Protein AF-A0A368HCN5-F1 (afdb_monomer)

Sequence (180 aa):
MAPRKSKVDVTPDLPPVWLEEIIKRWDSYFARFGKAQSDKKATATYDQEALAEIIESSGDPELLAEWQNRKIDLRRYPEGSTRPASERPPFTKITTPNGELRDKLLSHMRRGKLPVAQKFIYSYACKDYTCEELVFDRALRQKAGPLNQQAGKLLYVVRDRIHKLRTLCDLPTHSLEVMF

Secondary structure (DSSP, 8-state):
-PPPPPPPP----PPPHHHHHHHHHHHHHHHHHHHHHS-HHHHHHHHHHHHHHHHHHH--HHHHHHHHTT-SEEEEESTT----TTSPPPEEEEE-SSHHHHHHHHHHHHHTTS--STTS----------HHHHHHHHHHHHHHHHHHHHTTEEEEEESSSEEEEEEEEEP---------

Solvent-accessible surface area (backbone atoms only — not comparable to full-atom values): 11334 Å² total; per-residue (Å²): 138,81,86,80,84,78,84,78,82,81,72,83,87,68,74,55,69,72,54,50,54,47,48,53,52,50,52,52,48,51,55,48,50,48,52,55,66,72,41,78,66,51,27,50,52,50,52,52,52,51,51,47,50,54,44,64,72,61,71,44,68,68,61,45,49,41,52,76,68,63,54,55,46,80,45,56,44,69,74,88,72,83,70,59,91,88,50,85,73,66,49,77,47,75,46,58,86,43,72,65,58,46,52,50,52,52,50,49,61,64,69,53,69,69,62,73,51,83,85,52,77,90,78,89,87,76,81,90,69,52,75,65,56,50,51,51,51,50,52,48,45,64,54,32,50,59,57,18,58,76,65,66,24,45,38,49,46,72,76,98,52,82,40,76,51,92,67,76,40,75,56,83,78,74,74,82,81,74,77,132

Structure (mmCIF, N/CA/C/O backbone):
data_AF-A0A368HCN5-F1
#
_entry.id   AF-A0A368HCN5-F1
#
loop_
_atom_site.group_PDB
_atom_site.id
_atom_site.type_symbol
_atom_site.label_atom_id
_atom_site.label_alt_id
_atom_site.label_comp_id
_atom_site.label_asym_id
_atom_site.label_entity_id
_atom_site.label_seq_id
_atom_site.pdbx_PDB_ins_code
_atom_site.Cartn_x
_atom_site.Cartn_y
_atom_site.Cartn_z
_atom_site.occupancy
_atom_site.B_iso_or_equiv
_atom_site.auth_seq_id
_atom_site.auth_comp_id
_atom_site.auth_asym_id
_atom_site.auth_atom_id
_atom_site.pdbx_PDB_model_num
ATOM 1 N N . MET A 1 1 ? 25.155 43.873 -49.452 1.00 33.84 1 MET A N 1
ATOM 2 C CA . MET A 1 1 ? 24.668 44.520 -48.212 1.00 33.84 1 MET A CA 1
ATOM 3 C C . MET A 1 1 ? 23.787 43.518 -47.483 1.00 33.84 1 MET A C 1
ATO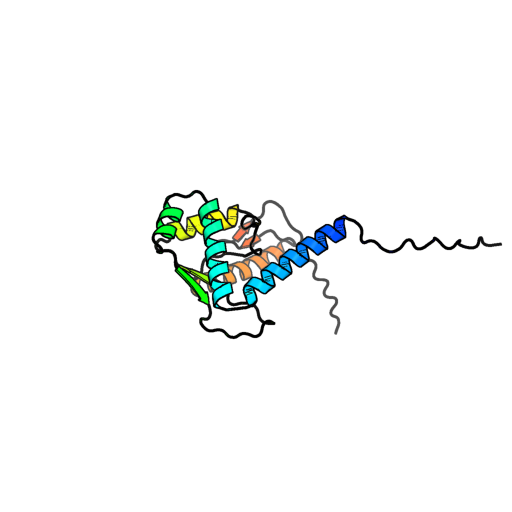M 5 O O . MET A 1 1 ? 22.798 43.094 -48.059 1.00 33.84 1 MET A O 1
ATOM 9 N N . ALA A 1 2 ? 24.177 43.071 -46.288 1.00 36.25 2 ALA A N 1
ATOM 10 C CA . ALA A 1 2 ? 23.368 42.157 -45.476 1.00 36.25 2 ALA A CA 1
ATOM 11 C C . ALA A 1 2 ? 22.476 42.968 -44.513 1.00 36.25 2 ALA A C 1
ATOM 13 O O . ALA A 1 2 ? 22.960 43.964 -43.965 1.00 36.25 2 ALA A O 1
ATOM 14 N N . PRO A 1 3 ? 21.201 42.594 -44.297 1.00 42.44 3 PRO A N 1
ATOM 15 C CA . PRO A 1 3 ? 20.325 43.339 -43.405 1.00 42.44 3 PRO A CA 1
ATOM 16 C C . PRO A 1 3 ? 20.706 43.081 -41.941 1.00 42.44 3 PRO A C 1
ATOM 18 O O . PRO A 1 3 ? 20.939 41.948 -41.517 1.00 42.44 3 PRO A O 1
ATOM 21 N N . ARG A 1 4 ? 20.795 44.169 -41.169 1.00 44.78 4 ARG A N 1
ATOM 22 C CA . ARG A 1 4 ? 21.065 44.164 -39.727 1.00 44.78 4 ARG A CA 1
ATOM 23 C C . ARG A 1 4 ? 19.852 43.601 -38.983 1.00 44.78 4 ARG A C 1
ATOM 25 O O . ARG A 1 4 ? 18.739 44.072 -39.188 1.00 44.78 4 ARG A O 1
ATOM 32 N N . LYS A 1 5 ? 20.077 42.626 -38.098 1.00 42.22 5 LYS A N 1
ATOM 33 C CA . LYS A 1 5 ? 19.065 42.127 -37.156 1.00 42.22 5 LYS A CA 1
ATOM 34 C C . LYS A 1 5 ? 18.716 43.241 -36.162 1.00 42.22 5 LYS A C 1
ATOM 36 O O . LYS A 1 5 ? 19.594 43.718 -35.443 1.00 42.22 5 LYS A O 1
ATOM 41 N N . SER A 1 6 ? 17.457 43.664 -36.147 1.00 46.22 6 SER A N 1
ATOM 42 C CA . SER A 1 6 ? 16.886 44.529 -35.115 1.00 46.22 6 SER A CA 1
ATOM 43 C C . SER A 1 6 ? 16.827 43.779 -33.781 1.00 46.22 6 SER A C 1
ATOM 45 O O . SER A 1 6 ? 16.469 42.602 -33.731 1.00 46.22 6 SER A O 1
ATOM 47 N N . LYS A 1 7 ? 17.221 44.462 -32.699 1.00 48.38 7 LYS A N 1
ATOM 48 C CA . LYS A 1 7 ? 17.048 43.991 -31.321 1.00 48.38 7 LYS A CA 1
ATOM 49 C C . LYS A 1 7 ? 15.549 43.884 -31.036 1.00 48.38 7 LYS A C 1
ATOM 51 O O . LYS A 1 7 ? 14.835 44.867 -31.199 1.00 48.38 7 LYS A O 1
ATOM 56 N N . VAL A 1 8 ? 15.103 42.696 -30.644 1.00 49.22 8 VAL A N 1
ATOM 57 C CA . VAL A 1 8 ? 13.777 42.478 -30.062 1.00 49.22 8 VAL A CA 1
ATOM 58 C C . VAL A 1 8 ? 13.857 42.905 -28.600 1.00 49.22 8 VAL A C 1
ATOM 60 O O . VAL A 1 8 ? 14.759 42.469 -27.883 1.00 49.22 8 VAL A O 1
ATOM 63 N N . ASP A 1 9 ? 12.954 43.798 -28.206 1.00 45.94 9 ASP A N 1
ATOM 64 C CA . ASP A 1 9 ? 12.788 44.271 -26.837 1.00 45.94 9 ASP A CA 1
ATOM 65 C C . ASP A 1 9 ? 12.488 43.101 -25.891 1.00 45.94 9 ASP A C 1
ATOM 67 O O . ASP A 1 9 ? 11.572 42.308 -26.109 1.00 45.94 9 ASP A O 1
ATOM 71 N N . VAL A 1 10 ? 13.295 43.001 -24.836 1.00 51.59 10 VAL A N 1
ATOM 72 C CA . VAL A 1 10 ? 13.134 42.044 -23.741 1.00 51.59 10 VAL A CA 1
ATOM 73 C C . VAL A 1 10 ? 12.023 42.571 -22.834 1.00 51.59 10 VAL A C 1
ATOM 75 O O . VAL A 1 10 ? 12.245 43.457 -22.011 1.00 51.59 10 VAL A O 1
ATOM 78 N N . THR A 1 11 ? 10.808 42.055 -23.001 1.00 59.09 11 THR A N 1
ATOM 79 C CA . THR A 1 11 ? 9.758 42.162 -21.980 1.00 59.09 11 THR A CA 1
ATOM 80 C C . THR A 1 11 ? 10.179 41.365 -20.743 1.00 59.09 11 THR A C 1
ATOM 82 O O . THR A 1 11 ? 10.678 40.253 -20.913 1.00 59.09 11 THR A O 1
ATOM 85 N N . PRO A 1 12 ? 10.001 41.891 -19.516 1.00 56.09 12 PRO A N 1
ATOM 86 C CA . PRO A 1 12 ? 10.454 41.220 -18.304 1.00 56.09 12 PRO A CA 1
ATOM 87 C C . PRO A 1 12 ? 9.753 39.868 -18.152 1.00 56.09 12 PRO A C 1
ATOM 89 O O . PRO A 1 12 ? 8.525 39.782 -18.217 1.00 56.09 12 PRO A O 1
ATOM 92 N N . ASP A 1 13 ? 10.579 38.838 -17.981 1.00 61.72 13 ASP A N 1
ATOM 93 C CA . ASP A 1 13 ? 10.254 37.418 -17.874 1.00 61.72 13 ASP A CA 1
ATOM 94 C C . ASP A 1 13 ? 9.249 37.132 -16.746 1.00 61.72 13 ASP A C 1
ATOM 96 O O . ASP A 1 13 ? 9.621 36.768 -15.630 1.00 61.72 13 ASP A O 1
ATOM 100 N N . LEU A 1 14 ? 7.953 37.270 -17.023 1.00 62.88 14 LEU A N 1
ATOM 101 C CA . LEU A 1 14 ? 6.943 36.584 -16.227 1.00 62.88 14 LEU A CA 1
ATOM 102 C C . LEU A 1 14 ? 6.882 35.133 -16.714 1.00 62.88 14 LEU A C 1
ATOM 104 O O . LEU A 1 14 ? 6.710 34.903 -17.918 1.00 62.88 14 LEU A O 1
ATOM 108 N N . PRO A 1 15 ? 7.051 34.144 -15.817 1.00 63.38 15 PRO A N 1
ATOM 109 C CA . PRO A 1 15 ? 6.950 32.750 -16.201 1.00 63.38 15 PRO A CA 1
ATOM 110 C C . PRO A 1 15 ? 5.567 32.506 -16.820 1.00 63.38 15 PRO A C 1
ATOM 112 O O . PRO A 1 15 ? 4.561 33.016 -16.324 1.00 63.38 15 PRO A O 1
ATOM 115 N N . PRO A 1 16 ? 5.483 31.747 -17.922 1.00 76.75 16 PRO A N 1
ATOM 116 C CA . PRO A 1 16 ? 4.203 31.460 -18.549 1.00 76.75 16 PRO A CA 1
ATOM 117 C C . PRO A 1 16 ? 3.266 30.772 -17.543 1.00 76.75 16 PRO A C 1
ATOM 119 O O . PRO A 1 16 ? 3.710 29.968 -16.730 1.00 76.75 16 PRO A O 1
ATOM 122 N N . VAL A 1 17 ? 1.964 31.064 -17.609 1.00 73.50 17 VAL A N 1
ATOM 123 C CA . VAL A 1 17 ? 0.946 30.669 -16.606 1.00 73.50 17 VAL A CA 1
ATOM 124 C C . VAL A 1 17 ? 0.992 29.178 -16.226 1.00 73.50 17 VAL A C 1
ATOM 126 O O . VAL A 1 17 ? 0.823 28.822 -15.063 1.00 73.50 17 VAL A O 1
ATOM 129 N N . TRP A 1 18 ? 1.296 28.294 -17.181 1.00 74.38 18 TRP A N 1
ATOM 130 C CA . TRP A 1 18 ? 1.433 26.854 -16.930 1.00 74.38 18 TRP A CA 1
ATOM 131 C C . TRP A 1 18 ? 2.623 26.507 -16.015 1.00 74.3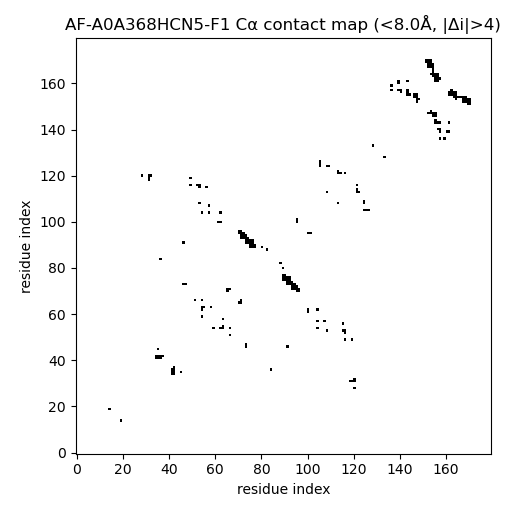8 18 TRP A C 1
ATOM 133 O O . TRP A 1 18 ? 2.558 25.550 -15.245 1.00 74.38 18 TRP A O 1
ATOM 143 N N . LEU A 1 19 ? 3.707 27.286 -16.068 1.00 66.12 19 LEU A N 1
ATOM 144 C CA . LEU A 1 19 ? 4.880 27.122 -15.215 1.00 66.12 19 LEU A CA 1
ATOM 145 C C . LEU A 1 19 ? 4.579 27.577 -13.784 1.00 66.12 19 LEU A C 1
ATOM 147 O O . LEU A 1 19 ? 5.021 26.922 -12.845 1.00 66.12 19 LEU A O 1
ATOM 151 N N . GLU A 1 20 ? 3.771 28.624 -13.596 1.00 72.06 20 GLU A N 1
ATOM 152 C CA . GLU A 1 20 ? 3.310 29.017 -12.260 1.00 72.06 20 GLU A CA 1
ATOM 153 C C . GLU A 1 20 ? 2.446 27.939 -11.601 1.00 72.06 20 GLU A C 1
ATOM 155 O O . GLU A 1 20 ? 2.591 27.683 -10.407 1.00 72.06 20 GLU A O 1
ATOM 160 N N . GLU A 1 21 ? 1.552 27.290 -12.352 1.00 70.56 21 GLU A N 1
ATOM 161 C CA . GLU A 1 21 ? 0.747 26.177 -11.833 1.00 70.56 21 GLU A CA 1
ATOM 162 C C . GLU A 1 21 ? 1.616 24.985 -11.429 1.00 70.56 21 GLU A C 1
ATOM 164 O O . GLU A 1 21 ? 1.385 24.365 -10.387 1.00 70.56 21 GLU A O 1
ATOM 169 N N . ILE A 1 22 ? 2.651 24.687 -12.220 1.00 69.00 22 ILE A N 1
ATOM 170 C CA . ILE A 1 22 ? 3.627 23.653 -11.880 1.00 69.00 22 ILE A CA 1
ATOM 171 C C . ILE A 1 22 ? 4.386 24.055 -10.618 1.00 69.00 22 ILE A C 1
ATOM 173 O O . ILE A 1 22 ? 4.397 23.278 -9.668 1.00 69.00 22 ILE A O 1
ATOM 177 N N . ILE A 1 23 ? 4.962 25.255 -10.554 1.00 73.00 23 ILE A N 1
ATOM 178 C CA . ILE A 1 23 ? 5.720 25.718 -9.384 1.00 73.00 23 ILE A CA 1
ATOM 179 C C . ILE A 1 23 ? 4.841 25.689 -8.129 1.00 73.00 23 ILE A C 1
ATOM 181 O O . ILE A 1 23 ? 5.228 25.071 -7.145 1.00 73.00 23 ILE A O 1
ATOM 185 N N . LYS A 1 24 ? 3.602 26.197 -8.183 1.00 73.06 24 LYS A N 1
ATOM 186 C CA . LYS A 1 24 ? 2.638 26.122 -7.066 1.00 73.06 24 LYS A CA 1
ATOM 187 C C . LYS A 1 24 ? 2.350 24.680 -6.640 1.00 73.06 24 LYS A C 1
ATOM 189 O O . LYS A 1 24 ? 2.222 24.392 -5.447 1.00 73.06 24 LYS A O 1
ATOM 194 N N . ARG A 1 25 ? 2.253 23.749 -7.595 1.00 68.31 25 ARG A N 1
ATOM 195 C CA . ARG A 1 25 ? 2.073 22.317 -7.314 1.00 68.31 25 ARG A CA 1
ATOM 196 C C . ARG A 1 25 ? 3.308 21.712 -6.642 1.00 68.31 25 ARG A C 1
ATOM 198 O O . ARG A 1 25 ? 3.148 20.911 -5.720 1.00 68.31 25 ARG A O 1
ATOM 205 N N . TRP A 1 26 ? 4.509 22.094 -7.069 1.00 64.19 26 TRP A N 1
ATOM 206 C CA . TRP A 1 26 ? 5.768 21.662 -6.461 1.00 64.19 26 TRP A CA 1
ATOM 207 C C . TRP A 1 26 ? 5.975 22.275 -5.073 1.00 64.19 26 TRP A C 1
ATOM 209 O O . TRP A 1 26 ? 6.310 21.543 -4.148 1.00 64.19 26 TRP A O 1
ATOM 219 N N . ASP A 1 27 ? 5.670 23.553 -4.871 1.00 68.69 27 ASP A N 1
ATOM 220 C CA . ASP A 1 27 ? 5.719 24.210 -3.561 1.00 68.69 27 ASP A CA 1
ATOM 221 C C . ASP A 1 27 ? 4.724 23.575 -2.584 1.00 68.69 27 ASP A C 1
ATOM 223 O O . ASP A 1 27 ? 5.064 23.282 -1.437 1.00 68.69 27 ASP A O 1
ATOM 227 N N . SER A 1 28 ? 3.508 23.260 -3.049 1.00 64.19 28 SER A N 1
ATOM 228 C CA . SER A 1 28 ? 2.532 22.502 -2.257 1.00 64.19 28 SER A CA 1
ATOM 229 C C . SER A 1 28 ? 3.048 21.103 -1.906 1.00 64.19 28 SER A C 1
ATOM 231 O O . SER A 1 28 ? 2.882 20.646 -0.772 1.00 64.19 28 SER A O 1
ATOM 233 N N . TYR A 1 29 ? 3.705 20.428 -2.852 1.00 60.41 29 TYR A N 1
ATOM 234 C CA . TYR A 1 29 ? 4.331 19.129 -2.623 1.00 60.41 29 TYR A CA 1
ATOM 235 C C . TYR A 1 29 ? 5.450 19.220 -1.577 1.00 60.41 29 TYR A C 1
ATOM 237 O O . TYR A 1 29 ? 5.433 18.454 -0.614 1.00 60.41 29 TYR A O 1
ATOM 245 N N . PHE A 1 30 ? 6.374 20.176 -1.705 1.00 58.22 30 PHE A N 1
ATOM 246 C CA . PHE A 1 30 ? 7.477 20.369 -0.763 1.00 58.22 30 PHE A CA 1
ATOM 247 C C . PHE A 1 30 ? 6.993 20.804 0.621 1.00 58.22 30 PHE A C 1
ATOM 249 O O . PHE A 1 30 ? 7.515 20.316 1.619 1.00 58.22 30 PHE A O 1
ATOM 256 N N . ALA A 1 31 ? 5.948 21.629 0.714 1.00 62.78 31 ALA A N 1
ATOM 257 C CA . ALA A 1 31 ? 5.339 21.996 1.991 1.00 62.78 31 ALA A CA 1
ATOM 258 C C . ALA A 1 31 ? 4.722 20.780 2.708 1.00 62.78 31 ALA A C 1
ATOM 260 O O . ALA A 1 31 ? 4.876 20.618 3.922 1.00 62.78 31 ALA A O 1
ATOM 261 N N . ARG A 1 32 ? 4.053 19.886 1.967 1.00 60.66 32 ARG A N 1
ATOM 262 C CA . ARG A 1 32 ? 3.537 18.616 2.514 1.00 60.66 32 ARG A CA 1
ATOM 263 C C . ARG A 1 32 ? 4.677 17.678 2.906 1.00 60.66 32 ARG A C 1
ATOM 265 O O . ARG A 1 32 ? 4.613 17.050 3.959 1.00 60.66 32 ARG A O 1
ATOM 272 N N . PHE A 1 33 ? 5.723 17.613 2.086 1.00 54.78 33 PHE A N 1
ATOM 273 C CA . PHE A 1 33 ? 6.911 16.799 2.334 1.00 54.78 33 PHE A CA 1
ATOM 274 C C . PHE A 1 33 ? 7.666 17.259 3.586 1.00 54.78 33 PHE A C 1
ATOM 276 O O . PHE A 1 33 ? 8.023 16.428 4.416 1.00 54.78 33 PHE A O 1
ATOM 283 N N . GLY A 1 34 ? 7.804 18.571 3.792 1.00 53.12 34 GLY A N 1
ATOM 284 C CA . GLY A 1 34 ? 8.370 19.154 5.009 1.00 53.12 34 GLY A CA 1
ATOM 285 C C . GLY A 1 34 ? 7.551 18.831 6.263 1.00 53.12 34 GLY A C 1
ATOM 286 O O . GLY A 1 34 ? 8.126 18.450 7.279 1.00 53.12 34 GLY A O 1
ATOM 287 N N . LYS A 1 35 ? 6.210 18.874 6.188 1.00 53.59 35 LYS A N 1
ATOM 288 C CA . LYS A 1 35 ? 5.331 18.443 7.298 1.00 53.59 35 LYS A CA 1
ATOM 289 C C . LYS A 1 35 ? 5.487 16.962 7.649 1.00 53.59 35 LYS A C 1
ATOM 291 O O . LYS A 1 35 ? 5.390 16.603 8.817 1.00 53.59 35 LYS A O 1
ATOM 296 N N . ALA A 1 36 ? 5.757 16.106 6.664 1.00 53.53 36 ALA A N 1
ATOM 297 C CA . ALA A 1 36 ? 6.021 14.690 6.907 1.00 53.53 36 ALA A CA 1
ATOM 298 C C . ALA A 1 36 ? 7.384 14.434 7.586 1.00 53.53 36 ALA A C 1
ATOM 300 O O . ALA A 1 36 ? 7.600 13.331 8.086 1.00 53.53 36 ALA A O 1
ATOM 301 N N . GLN A 1 37 ? 8.293 15.417 7.612 1.00 54.31 37 GLN A N 1
ATOM 302 C CA . GLN A 1 37 ? 9.672 15.259 8.093 1.00 54.31 37 GLN A CA 1
ATOM 303 C C . GLN A 1 37 ? 10.046 16.127 9.304 1.00 54.31 37 GLN A C 1
ATOM 305 O O . GLN A 1 37 ? 11.168 16.009 9.788 1.00 54.31 37 GLN A O 1
ATOM 310 N N . SER A 1 38 ? 9.149 16.979 9.811 1.00 55.62 38 SER A N 1
ATOM 311 C CA . SER A 1 38 ? 9.501 17.935 10.869 1.00 55.62 38 SER A CA 1
ATOM 312 C C . SER A 1 38 ? 9.639 17.296 12.255 1.00 55.62 38 SER A C 1
ATOM 314 O O . SER A 1 38 ? 10.584 17.610 12.966 1.00 55.62 38 SER A O 1
ATOM 316 N N . ASP A 1 39 ? 8.728 16.390 12.634 1.00 67.56 39 ASP A N 1
ATOM 317 C CA . ASP A 1 39 ? 8.688 15.773 13.968 1.00 67.56 39 ASP A CA 1
ATOM 318 C C . ASP A 1 39 ? 8.072 14.370 13.944 1.00 67.56 39 ASP A C 1
ATOM 320 O O . ASP A 1 39 ? 7.045 14.151 13.307 1.00 67.56 39 ASP A O 1
ATOM 324 N N . LYS A 1 40 ? 8.607 13.435 14.748 1.00 67.69 40 LYS A N 1
ATOM 325 C CA . LYS A 1 40 ? 8.100 12.044 14.839 1.00 67.69 40 LYS A CA 1
ATOM 326 C C . LYS A 1 40 ? 6.596 11.971 15.143 1.00 67.69 40 LYS A C 1
ATOM 328 O O . LYS A 1 40 ? 5.903 11.108 14.611 1.00 67.69 40 LYS A O 1
ATOM 333 N N . LYS A 1 41 ? 6.092 12.872 15.995 1.00 72.31 41 LYS A N 1
ATOM 334 C CA . LYS A 1 41 ? 4.663 12.954 16.338 1.00 72.31 41 LYS A CA 1
ATOM 335 C C . LYS A 1 41 ? 3.828 13.512 15.183 1.00 72.31 41 LYS A C 1
ATOM 337 O O . LYS A 1 41 ? 2.774 12.957 14.907 1.00 72.31 41 LYS A O 1
ATOM 342 N N . ALA A 1 42 ? 4.320 14.542 14.492 1.00 72.06 42 ALA A N 1
ATOM 343 C CA . ALA A 1 42 ? 3.642 15.146 13.344 1.00 72.06 42 ALA A CA 1
ATOM 344 C C . ALA A 1 42 ? 3.557 14.176 12.154 1.00 72.06 42 ALA A C 1
ATOM 346 O O . ALA A 1 42 ? 2.531 14.090 11.485 1.00 72.06 42 ALA A O 1
ATOM 347 N N . THR A 1 43 ? 4.606 13.385 11.927 1.00 75.88 43 THR A N 1
ATOM 348 C CA . THR A 1 43 ? 4.608 12.328 10.912 1.00 75.88 43 THR A CA 1
ATOM 349 C C . THR A 1 43 ? 3.622 11.206 11.254 1.00 75.88 43 THR A C 1
ATOM 351 O O . THR A 1 43 ? 2.954 10.684 10.367 1.00 75.88 43 THR A O 1
ATOM 354 N N . ALA A 1 44 ? 3.497 10.841 12.535 1.00 78.50 44 ALA A N 1
ATOM 355 C CA . ALA A 1 44 ? 2.550 9.816 12.973 1.00 78.50 44 ALA A CA 1
ATOM 356 C C . ALA A 1 44 ? 1.088 10.271 12.830 1.00 78.50 44 ALA A C 1
ATOM 358 O O . ALA A 1 44 ? 0.258 9.499 12.354 1.00 78.50 44 ALA A O 1
ATOM 359 N N . THR A 1 45 ? 0.777 11.521 13.189 1.00 81.31 45 THR A N 1
ATOM 360 C CA . THR A 1 45 ? -0.564 12.090 12.970 1.00 81.31 45 THR A CA 1
ATOM 361 C C . THR A 1 45 ? -0.871 12.210 11.482 1.00 81.31 45 THR A C 1
ATOM 363 O O . THR A 1 45 ? -1.957 11.839 11.056 1.00 81.31 45 THR A O 1
ATOM 366 N N . TYR 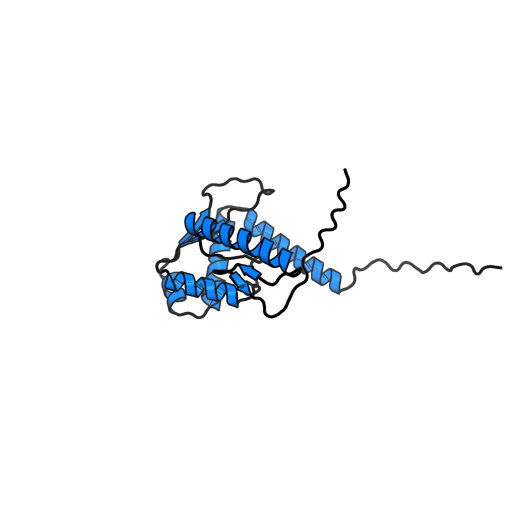A 1 46 ? 0.109 12.629 10.674 1.00 81.44 46 TYR A N 1
ATOM 367 C CA . TYR A 1 46 ? -0.029 12.702 9.220 1.00 81.44 46 TYR A CA 1
ATOM 368 C C . TYR A 1 46 ? -0.364 11.340 8.598 1.00 81.44 46 TYR A C 1
ATOM 370 O O . TYR A 1 46 ? -1.257 11.250 7.764 1.00 81.44 46 TYR A O 1
ATOM 378 N N . ASP A 1 47 ? 0.302 10.266 9.024 1.00 81.75 47 ASP A N 1
ATOM 379 C CA . ASP A 1 47 ? 0.004 8.917 8.528 1.00 81.75 47 ASP A CA 1
ATOM 380 C C . ASP A 1 47 ? -1.383 8.424 8.940 1.00 81.75 47 ASP A C 1
ATOM 382 O O . ASP A 1 47 ? -2.058 7.756 8.156 1.00 81.75 47 ASP A O 1
ATOM 386 N N . GLN A 1 48 ? -1.806 8.739 10.167 1.00 84.50 48 GLN A N 1
ATOM 387 C CA . GLN A 1 48 ? -3.138 8.390 10.658 1.00 84.50 48 GLN A CA 1
ATOM 388 C C . GLN A 1 48 ? -4.229 9.115 9.874 1.00 84.50 48 GLN A C 1
ATOM 390 O O . GLN A 1 48 ? -5.192 8.479 9.459 1.00 84.50 48 GLN A O 1
ATOM 395 N N . GLU A 1 49 ? -4.063 10.415 9.629 1.00 85.31 49 GLU A N 1
ATOM 396 C CA . GLU A 1 49 ? -5.003 11.197 8.824 1.00 85.31 49 GLU A CA 1
ATOM 397 C C . GLU A 1 49 ? -5.026 10.721 7.364 1.00 85.31 49 GLU A C 1
ATOM 399 O O . GLU A 1 49 ? -6.101 10.585 6.782 1.00 85.31 49 GLU A O 1
ATOM 404 N N . ALA A 1 50 ? -3.862 10.395 6.790 1.00 82.94 50 ALA A N 1
ATOM 405 C CA . ALA A 1 50 ? -3.770 9.851 5.438 1.00 82.94 50 ALA A CA 1
ATOM 406 C C . ALA A 1 50 ? -4.535 8.528 5.314 1.00 82.94 50 ALA A C 1
ATOM 408 O O . ALA A 1 50 ? -5.267 8.317 4.345 1.00 82.94 50 ALA A O 1
ATOM 409 N N . LEU A 1 51 ? -4.369 7.626 6.290 1.00 85.06 51 LEU A N 1
ATOM 410 C CA . LEU A 1 51 ? -5.077 6.350 6.285 1.00 85.06 51 LEU A CA 1
ATOM 411 C C . LEU A 1 51 ? -6.578 6.536 6.538 1.00 85.06 51 LEU A C 1
ATOM 413 O O . LEU A 1 51 ? -7.374 5.863 5.884 1.00 85.06 51 LEU A O 1
ATOM 417 N N . ALA A 1 52 ? -6.964 7.464 7.417 1.00 86.00 52 ALA A N 1
ATOM 418 C CA . ALA A 1 52 ? -8.363 7.808 7.651 1.00 86.00 52 ALA A CA 1
ATOM 419 C C . ALA A 1 52 ? -9.047 8.267 6.355 1.00 86.00 52 ALA A C 1
ATOM 421 O O . ALA A 1 52 ? -10.077 7.707 5.997 1.00 86.00 52 ALA A O 1
ATOM 422 N N . GLU A 1 53 ? -8.440 9.187 5.595 1.00 84.69 53 GLU A N 1
ATOM 423 C CA . GLU A 1 53 ? -8.993 9.665 4.314 1.00 84.69 53 GLU A CA 1
ATOM 424 C C . GLU A 1 53 ? -9.147 8.517 3.296 1.00 84.69 53 GLU A C 1
ATOM 426 O O . GLU A 1 53 ? -10.142 8.432 2.571 1.00 84.69 53 GLU A O 1
ATOM 431 N N . ILE A 1 54 ? -8.194 7.579 3.256 1.00 83.38 54 ILE A N 1
ATOM 432 C CA . ILE A 1 54 ? -8.265 6.402 2.373 1.00 83.38 54 ILE A CA 1
ATOM 433 C C . ILE A 1 54 ? -9.410 5.463 2.776 1.00 83.38 54 ILE A C 1
ATOM 435 O O . ILE A 1 54 ? -10.084 4.910 1.906 1.00 83.38 54 ILE A O 1
ATOM 439 N N . ILE A 1 55 ? -9.619 5.254 4.075 1.00 85.25 55 ILE A N 1
ATOM 440 C CA . ILE A 1 55 ? -10.685 4.384 4.581 1.00 85.25 55 ILE A CA 1
ATOM 441 C C . ILE A 1 55 ? -12.049 5.055 4.394 1.00 85.25 55 ILE A C 1
ATOM 443 O O . ILE A 1 55 ? -12.977 4.414 3.908 1.00 85.25 55 ILE A O 1
ATOM 447 N N . GLU A 1 56 ? -12.167 6.347 4.688 1.00 85.25 56 GLU A N 1
ATOM 448 C CA . GLU A 1 56 ? -13.390 7.125 4.472 1.00 85.25 56 GLU A CA 1
ATOM 449 C C . GLU A 1 56 ? -13.788 7.163 2.995 1.00 85.25 56 GLU A C 1
ATOM 451 O O . GLU A 1 56 ? -14.947 6.920 2.662 1.00 85.25 56 GLU A O 1
ATOM 456 N N . SER A 1 57 ? -12.823 7.368 2.094 1.00 82.69 57 SER A N 1
ATOM 457 C CA . SER A 1 57 ? -13.074 7.339 0.646 1.00 82.69 57 SER A CA 1
ATOM 458 C C . SER A 1 57 ? -13.432 5.952 0.108 1.00 82.69 57 SER A C 1
ATOM 460 O O . SER A 1 57 ? -14.058 5.871 -0.949 1.00 82.69 57 SER A O 1
ATOM 462 N N . SER A 1 58 ? -13.089 4.872 0.822 1.00 82.62 58 SER A N 1
ATOM 463 C CA . SER A 1 58 ? -13.475 3.514 0.417 1.00 82.62 58 SER A CA 1
ATOM 464 C C . SER A 1 58 ? -14.976 3.262 0.519 1.00 82.62 58 SER A C 1
ATOM 466 O O . SER A 1 58 ? -15.509 2.475 -0.260 1.00 82.62 58 SER A O 1
ATOM 468 N N . GLY A 1 59 ? -15.665 3.933 1.452 1.00 81.88 59 GLY A N 1
ATOM 469 C CA . GLY A 1 59 ? -17.090 3.715 1.716 1.00 81.88 59 GLY A CA 1
ATOM 470 C C . GLY A 1 59 ? -17.438 2.315 2.244 1.00 81.88 59 GLY A C 1
ATOM 471 O O . GLY A 1 59 ? -18.619 1.998 2.372 1.00 81.88 59 GLY A O 1
ATOM 472 N N . ASP A 1 60 ? -16.444 1.477 2.558 1.00 87.25 60 ASP A N 1
ATOM 473 C CA . ASP A 1 60 ? -16.658 0.108 3.020 1.00 87.25 60 ASP A CA 1
ATOM 474 C C . ASP A 1 60 ? -17.008 0.090 4.524 1.00 87.25 60 ASP A C 1
ATOM 476 O O . ASP A 1 60 ? -16.183 0.487 5.357 1.00 87.25 60 ASP A O 1
ATOM 480 N N . PRO A 1 61 ? -18.194 -0.419 4.921 1.00 87.88 61 PRO A N 1
ATOM 481 C CA . PRO A 1 61 ? -18.661 -0.338 6.307 1.00 87.88 61 PRO A CA 1
ATOM 482 C C . PRO A 1 61 ? -17.805 -1.166 7.275 1.00 87.88 61 PRO A C 1
ATOM 484 O O . PRO A 1 61 ? -17.627 -0.779 8.426 1.00 87.88 61 PRO A O 1
ATOM 487 N N . GLU A 1 62 ? -17.233 -2.281 6.813 1.00 89.69 62 GLU A N 1
ATOM 488 C CA . GLU A 1 62 ? -16.347 -3.123 7.626 1.00 89.69 62 GLU A CA 1
ATOM 489 C C . GLU 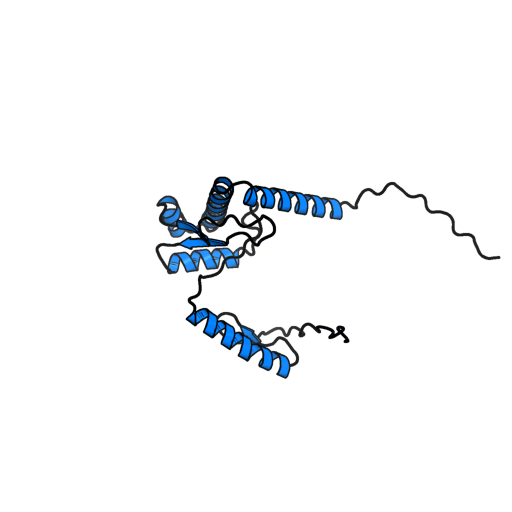A 1 62 ? -15.010 -2.433 7.926 1.00 89.69 62 GLU A C 1
ATOM 491 O O . GLU A 1 62 ? -14.547 -2.453 9.065 1.00 89.69 62 GLU A O 1
ATOM 496 N N . LEU A 1 63 ? -14.397 -1.794 6.920 1.00 86.25 63 LEU A N 1
ATOM 497 C CA . LEU A 1 63 ? -13.140 -1.062 7.101 1.00 86.25 63 LEU A CA 1
ATOM 498 C C . LEU A 1 63 ? -13.341 0.140 8.028 1.00 86.25 63 LEU A C 1
ATOM 500 O O . LEU A 1 63 ? -12.507 0.388 8.898 1.00 86.25 63 LEU A O 1
ATOM 504 N N . LEU A 1 64 ? -14.471 0.837 7.890 1.00 88.56 64 LEU A N 1
ATOM 505 C CA . LEU A 1 64 ? -14.851 1.945 8.765 1.00 88.56 64 LEU A CA 1
ATOM 506 C C . LEU A 1 64 ? -15.067 1.494 10.214 1.00 88.56 64 LEU A C 1
ATOM 508 O O . LEU A 1 64 ? -14.546 2.127 11.131 1.00 88.56 64 LEU A O 1
ATOM 512 N N . ALA A 1 65 ? -15.786 0.392 10.433 1.00 89.44 65 ALA A N 1
ATOM 513 C CA . ALA A 1 65 ? -16.027 -0.134 11.774 1.00 89.44 65 ALA A CA 1
ATOM 514 C C . ALA A 1 65 ? -14.718 -0.550 12.465 1.00 89.44 65 ALA A C 1
ATOM 516 O O . ALA A 1 65 ? -14.486 -0.231 13.631 1.00 89.44 65 ALA A O 1
ATOM 517 N N . GLU A 1 66 ? -13.828 -1.233 11.748 1.00 89.12 66 GLU A N 1
ATOM 518 C CA . GLU A 1 66 ? -12.549 -1.699 12.295 1.00 89.12 66 GLU A CA 1
ATOM 519 C C . GLU A 1 66 ? -11.561 -0.545 12.541 1.00 89.12 66 GLU A C 1
ATOM 521 O O . GLU A 1 66 ? -10.794 -0.583 13.511 1.00 89.12 66 GLU A O 1
ATOM 526 N N . TRP A 1 67 ? -11.637 0.518 11.733 1.00 86.50 67 TRP A N 1
ATOM 527 C CA . TRP A 1 67 ? -10.934 1.778 11.975 1.00 86.50 67 TRP A CA 1
ATOM 528 C C . TRP A 1 67 ? -11.432 2.480 13.245 1.00 86.50 67 TRP A C 1
ATOM 530 O O . TRP A 1 67 ? -10.631 2.820 14.117 1.00 86.50 67 TRP A O 1
ATOM 540 N N . GLN A 1 68 ? -12.752 2.628 13.403 1.00 87.56 68 GLN A N 1
ATOM 541 C CA . GLN A 1 68 ? -13.363 3.234 14.595 1.00 87.56 68 GLN A CA 1
ATOM 542 C C . GLN A 1 68 ? -13.052 2.444 15.873 1.00 87.56 68 GLN A 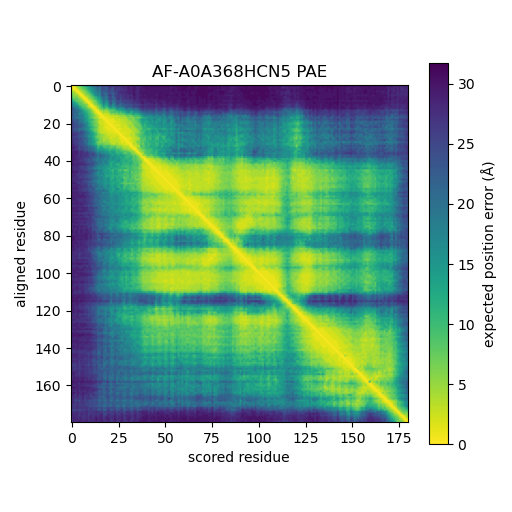C 1
ATOM 544 O O . GLN A 1 68 ? -12.788 3.032 16.922 1.00 87.56 68 GLN A O 1
ATOM 549 N N . ASN A 1 69 ? -12.988 1.116 15.768 1.00 89.75 69 ASN A N 1
ATOM 550 C CA . ASN A 1 69 ? -12.616 0.223 16.864 1.00 89.75 69 ASN A CA 1
ATOM 551 C C . ASN A 1 69 ? -11.106 0.210 17.178 1.00 89.75 69 ASN A C 1
ATOM 553 O O . ASN A 1 69 ? -10.689 -0.529 18.069 1.00 89.75 69 ASN A O 1
ATOM 557 N N . ARG A 1 70 ? -10.280 0.998 16.467 1.00 84.75 70 ARG A N 1
ATOM 558 C CA . ARG A 1 70 ? -8.810 1.056 16.610 1.00 84.75 70 ARG A CA 1
ATOM 559 C C . ARG A 1 70 ? -8.122 -0.308 16.505 1.00 84.75 70 ARG A C 1
ATOM 561 O O . ARG A 1 70 ? -7.117 -0.555 17.164 1.00 84.75 70 ARG A O 1
ATOM 568 N N . LYS A 1 71 ? -8.659 -1.202 15.675 1.00 88.19 71 LYS A N 1
ATOM 569 C CA . LYS A 1 71 ? -8.052 -2.519 15.420 1.00 88.19 71 LYS A CA 1
ATOM 570 C C . LYS A 1 71 ? -7.041 -2.495 14.271 1.00 88.19 71 LYS A C 1
ATOM 572 O O . LYS A 1 71 ? -6.340 -3.481 14.052 1.00 88.19 71 LYS A O 1
ATOM 577 N N . ILE A 1 72 ? -6.980 -1.389 13.527 1.00 86.81 72 ILE A N 1
ATOM 578 C CA . ILE A 1 72 ? -5.984 -1.149 12.482 1.00 86.81 72 ILE A CA 1
ATOM 579 C C . ILE A 1 72 ? -4.825 -0.361 13.093 1.00 86.81 72 ILE A C 1
ATOM 581 O O . ILE A 1 72 ? -4.978 0.797 13.477 1.00 86.81 72 ILE A O 1
ATOM 585 N N . ASP A 1 73 ? -3.664 -1.004 13.153 1.00 86.50 73 ASP A N 1
ATOM 586 C CA . ASP A 1 73 ? -2.451 -0.464 13.761 1.00 86.50 73 ASP A CA 1
ATOM 587 C C . ASP A 1 73 ? -1.524 0.131 12.691 1.00 86.50 73 ASP A C 1
ATOM 589 O O . ASP A 1 73 ? -1.311 -0.456 11.629 1.00 86.50 73 ASP A O 1
ATOM 593 N N . LEU A 1 74 ? -0.916 1.277 12.999 1.00 87.12 74 LEU A N 1
ATOM 594 C CA . LEU A 1 74 ? 0.023 2.003 12.138 1.00 87.12 74 LEU A CA 1
ATOM 595 C C . LEU A 1 74 ? 1.376 2.138 12.839 1.00 87.12 74 LEU A C 1
ATOM 597 O O . LEU A 1 74 ? 1.450 2.712 13.927 1.00 87.12 74 LEU A O 1
ATOM 601 N N . ARG A 1 75 ? 2.458 1.645 12.224 1.00 86.25 75 ARG A N 1
ATOM 602 C CA . ARG A 1 75 ? 3.819 1.745 12.788 1.00 86.25 75 ARG A CA 1
ATOM 603 C C . ARG A 1 75 ? 4.854 2.073 11.722 1.00 86.25 75 ARG A C 1
ATOM 605 O O . ARG A 1 75 ? 4.848 1.489 10.647 1.00 86.25 75 ARG A O 1
ATOM 612 N N . ARG A 1 76 ? 5.788 2.976 12.017 1.00 83.00 76 ARG A N 1
ATOM 613 C CA . ARG A 1 76 ? 6.933 3.273 11.136 1.00 83.00 76 ARG A CA 1
ATOM 614 C C . ARG A 1 76 ? 8.049 2.255 11.368 1.00 83.00 76 ARG A C 1
ATOM 616 O O . ARG A 1 76 ? 8.392 1.979 12.514 1.00 83.00 76 ARG A O 1
ATOM 623 N N . TYR A 1 77 ? 8.639 1.738 10.292 1.00 79.62 77 TYR A N 1
ATOM 624 C CA . TYR A 1 77 ? 9.720 0.755 10.352 1.00 79.62 77 TYR A CA 1
ATOM 625 C C . TYR A 1 77 ? 10.980 1.237 9.602 1.00 79.62 77 TYR A C 1
ATOM 627 O O . TYR A 1 77 ? 10.869 1.682 8.454 1.00 79.62 77 TYR A O 1
ATOM 635 N N . PRO A 1 78 ? 12.187 1.115 10.191 1.00 77.81 78 PRO A N 1
ATOM 636 C CA . PRO A 1 78 ? 12.466 0.610 11.540 1.00 77.81 78 PRO A CA 1
ATOM 637 C C . PRO A 1 78 ? 12.077 1.613 12.641 1.00 77.81 78 PRO A C 1
ATOM 639 O O . PRO A 1 78 ? 12.196 2.828 12.464 1.00 77.81 78 PRO A O 1
ATOM 642 N N . GLU A 1 79 ? 11.605 1.098 13.778 1.00 72.25 79 GLU A N 1
ATOM 643 C CA . GLU A 1 79 ? 11.185 1.918 14.919 1.00 72.25 79 GLU A CA 1
ATOM 644 C C . GLU A 1 79 ? 12.378 2.697 15.497 1.00 72.25 79 GLU A C 1
ATOM 646 O O . GLU A 1 79 ? 13.494 2.192 15.589 1.00 72.25 79 GLU A O 1
ATOM 651 N N . GLY A 1 80 ? 12.163 3.966 15.853 1.00 66.62 80 GLY A N 1
ATOM 652 C CA . GLY A 1 80 ? 13.199 4.802 16.470 1.00 66.62 80 GLY A CA 1
ATOM 653 C C . GLY A 1 80 ? 14.240 5.392 15.513 1.00 66.62 80 GLY A C 1
ATOM 654 O O . GLY A 1 80 ? 15.054 6.196 15.962 1.00 66.62 80 GLY A O 1
ATOM 655 N N . SER A 1 81 ? 14.177 5.081 14.215 1.00 64.88 81 SER A N 1
ATOM 656 C CA . SER A 1 81 ? 15.127 5.564 13.209 1.00 64.88 81 SER A CA 1
ATOM 657 C C . SER A 1 81 ? 15.282 7.094 13.229 1.00 64.88 81 SER A C 1
ATOM 659 O O . SER A 1 81 ? 14.331 7.832 12.974 1.00 64.88 81 SER A O 1
ATOM 661 N N . THR A 1 82 ? 16.486 7.574 13.545 1.00 63.47 82 THR A N 1
ATOM 662 C CA . THR A 1 82 ? 16.916 8.979 13.428 1.00 63.47 82 THR A CA 1
ATOM 663 C C . THR A 1 82 ? 17.777 9.141 12.182 1.00 63.47 82 THR A C 1
ATOM 665 O O . THR A 1 82 ? 18.922 9.586 12.252 1.00 63.47 82 THR A O 1
ATOM 668 N N . ARG A 1 83 ? 17.263 8.677 11.040 1.00 65.44 83 ARG A N 1
ATOM 669 C CA . ARG A 1 83 ? 17.963 8.841 9.768 1.00 65.44 83 ARG A CA 1
ATOM 670 C C . ARG A 1 83 ? 18.090 10.327 9.428 1.00 65.44 83 ARG A C 1
ATOM 672 O O . ARG A 1 83 ? 17.154 11.081 9.707 1.00 65.44 83 ARG A O 1
ATOM 679 N N . PRO A 1 84 ? 19.220 10.754 8.844 1.00 62.47 84 PRO A N 1
ATOM 680 C CA . PRO A 1 84 ? 19.354 12.117 8.352 1.00 62.47 84 PRO A CA 1
ATOM 681 C C . PRO A 1 84 ? 18.293 12.387 7.276 1.00 62.47 84 PRO A C 1
ATOM 683 O O . PRO A 1 84 ? 17.881 11.476 6.560 1.00 62.47 84 PRO A O 1
ATOM 686 N N . ALA A 1 85 ? 17.870 13.645 7.130 1.00 61.28 85 ALA A N 1
ATOM 687 C CA . ALA A 1 85 ? 16.823 14.048 6.180 1.00 61.28 85 ALA A CA 1
ATOM 688 C C . ALA A 1 85 ? 17.148 13.726 4.701 1.00 61.28 85 ALA A C 1
ATOM 690 O O . ALA A 1 85 ? 16.259 13.746 3.853 1.00 61.28 85 ALA A O 1
ATOM 691 N N . SER A 1 86 ? 18.411 13.416 4.386 1.00 58.34 86 SER A N 1
ATOM 692 C CA . SER A 1 86 ? 18.868 12.978 3.062 1.00 58.34 86 SER A CA 1
ATOM 693 C C . SER A 1 86 ? 18.558 11.510 2.747 1.00 58.34 86 SER A C 1
ATOM 695 O O . SER A 1 86 ? 18.615 11.110 1.584 1.00 58.34 86 SER A O 1
ATOM 697 N N . GLU A 1 87 ? 18.238 10.693 3.751 1.00 68.62 87 GLU A N 1
ATOM 698 C CA . GLU A 1 87 ? 17.906 9.285 3.560 1.00 68.62 87 GLU A CA 1
ATOM 699 C C . GLU A 1 87 ? 16.411 9.071 3.320 1.00 68.62 87 GLU A C 1
ATOM 701 O O . GLU A 1 87 ? 15.547 9.827 3.769 1.00 68.62 87 GLU A O 1
ATOM 706 N N . ARG A 1 88 ? 16.088 7.974 2.621 1.00 70.50 88 ARG A N 1
ATOM 707 C CA . ARG A 1 88 ? 14.697 7.586 2.380 1.00 70.50 88 ARG A CA 1
ATOM 708 C C . ARG A 1 88 ? 13.961 7.453 3.723 1.00 70.50 88 ARG A C 1
ATOM 710 O O . ARG A 1 88 ? 14.427 6.690 4.583 1.00 70.50 88 ARG A O 1
ATOM 717 N N . PRO A 1 89 ? 12.797 8.114 3.884 1.00 72.31 89 PRO A N 1
ATOM 718 C CA . PRO A 1 89 ? 12.053 8.060 5.130 1.00 72.31 89 PRO A CA 1
ATOM 719 C C . PRO A 1 89 ? 11.635 6.616 5.459 1.00 72.31 89 PRO A C 1
ATOM 721 O O . PRO A 1 89 ? 11.395 5.824 4.536 1.00 72.31 89 PRO A O 1
ATOM 724 N N . PRO A 1 90 ? 11.525 6.262 6.755 1.00 78.75 90 PRO A N 1
ATOM 725 C CA . PRO A 1 90 ? 10.992 4.972 7.187 1.00 78.75 90 PRO A CA 1
ATOM 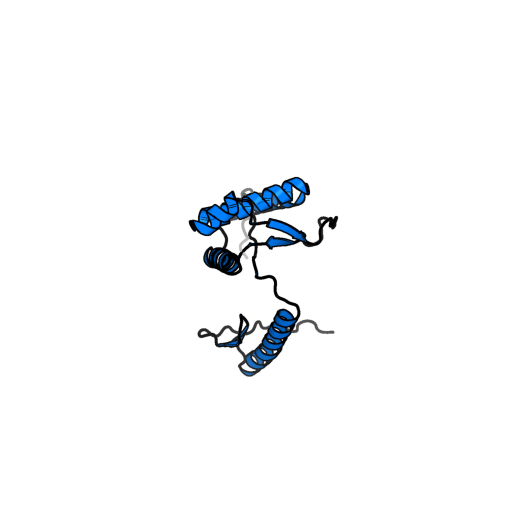726 C C . PRO A 1 90 ? 9.620 4.736 6.562 1.00 78.75 90 PRO A C 1
ATOM 728 O O . PRO A 1 90 ? 8.824 5.668 6.450 1.00 78.75 90 PRO A O 1
ATOM 731 N N . PHE A 1 91 ? 9.323 3.509 6.157 1.00 79.88 91 PHE A N 1
ATOM 732 C CA . PHE A 1 91 ? 8.006 3.194 5.608 1.00 79.88 91 PHE A CA 1
ATOM 733 C C . PHE A 1 91 ? 7.019 2.880 6.735 1.00 79.88 91 PHE A C 1
ATOM 735 O O . PHE A 1 91 ? 7.418 2.486 7.832 1.00 79.88 91 PHE A O 1
ATOM 742 N N . THR A 1 92 ? 5.730 3.066 6.468 1.00 85.19 92 THR A N 1
ATOM 743 C CA . THR A 1 92 ? 4.659 2.787 7.428 1.00 85.19 92 THR A CA 1
ATOM 744 C C . THR A 1 92 ? 4.103 1.393 7.173 1.00 85.19 92 THR A C 1
ATOM 746 O O . THR A 1 92 ? 3.656 1.086 6.070 1.00 85.19 92 THR A O 1
ATOM 749 N N . LYS A 1 93 ? 4.146 0.542 8.193 1.00 89.19 93 LYS A N 1
ATOM 750 C CA . LYS A 1 93 ? 3.466 -0.747 8.241 1.00 89.19 93 LYS A CA 1
ATOM 751 C C . LYS A 1 93 ? 2.057 -0.557 8.783 1.00 89.19 93 LYS A C 1
ATOM 753 O O . LYS A 1 93 ? 1.874 0.078 9.822 1.00 89.19 93 LYS A O 1
ATOM 758 N N . ILE A 1 94 ? 1.092 -1.128 8.070 1.00 88.94 94 ILE A N 1
ATOM 759 C CA . ILE A 1 94 ? -0.319 -1.141 8.446 1.00 88.94 94 ILE A CA 1
ATOM 760 C C . ILE A 1 94 ? -0.676 -2.579 8.801 1.00 88.94 94 ILE A C 1
ATOM 762 O O . ILE A 1 94 ? -0.638 -3.465 7.943 1.00 88.94 94 ILE A O 1
ATOM 766 N N . THR A 1 95 ? -1.023 -2.807 10.060 1.00 89.69 95 THR A N 1
ATOM 767 C CA . THR A 1 95 ? -1.479 -4.107 10.543 1.00 89.69 95 THR A CA 1
ATOM 768 C C . THR A 1 95 ? -2.997 -4.096 10.582 1.00 89.69 95 THR A C 1
ATOM 770 O O . THR A 1 95 ? -3.606 -3.224 11.194 1.00 89.69 95 THR A O 1
ATOM 773 N N . THR A 1 96 ? -3.609 -5.069 9.916 1.00 89.31 96 THR A N 1
ATOM 774 C CA . THR A 1 96 ? -5.062 -5.274 9.912 1.00 89.31 96 THR A CA 1
ATOM 775 C C . THR A 1 96 ? -5.390 -6.587 10.623 1.00 89.31 96 THR A C 1
ATOM 777 O O . THR A 1 96 ? -4.566 -7.505 10.606 1.00 89.31 96 THR A O 1
ATOM 780 N N . PRO A 1 97 ? -6.576 -6.702 11.242 1.00 88.12 97 PRO A N 1
ATOM 781 C CA . PRO A 1 97 ? -6.950 -7.890 12.007 1.00 88.12 97 PRO A CA 1
ATOM 782 C C . PRO A 1 97 ? -7.309 -9.086 11.115 1.00 88.12 97 PRO A C 1
ATOM 784 O O . PRO A 1 97 ? -7.152 -10.230 11.530 1.00 88.12 97 PRO A O 1
ATOM 787 N N . ASN A 1 98 ? -7.768 -8.836 9.884 1.00 91.38 98 ASN A N 1
ATOM 788 C CA . ASN A 1 98 ? -8.144 -9.868 8.920 1.00 91.38 98 ASN A CA 1
ATOM 789 C C . ASN A 1 98 ? -7.410 -9.655 7.583 1.00 91.38 98 ASN A C 1
ATOM 791 O O . ASN A 1 98 ? -7.312 -8.531 7.083 1.00 91.38 98 ASN A O 1
ATOM 795 N N . GLY A 1 99 ? -6.943 -10.750 6.974 1.00 87.56 99 GLY A N 1
ATOM 796 C CA . GLY A 1 99 ? -6.330 -10.750 5.646 1.00 87.56 99 GLY A CA 1
ATOM 797 C C . GLY A 1 99 ? -7.276 -10.273 4.541 1.00 87.56 99 GLY A C 1
ATOM 798 O O . GLY A 1 99 ? -6.829 -9.613 3.608 1.00 87.56 99 GLY A O 1
ATOM 799 N N . GLU A 1 100 ? -8.582 -10.513 4.672 1.00 88.75 100 GLU A N 1
ATOM 800 C CA . GLU A 1 100 ? -9.568 -10.011 3.706 1.00 88.75 100 GLU A CA 1
ATOM 801 C C . GLU A 1 100 ? -9.677 -8.483 3.745 1.00 88.75 100 GLU A C 1
ATOM 803 O O . GLU A 1 100 ? -9.728 -7.840 2.699 1.00 88.75 100 GLU A O 1
ATOM 808 N N . LEU A 1 101 ? -9.642 -7.883 4.941 1.00 88.38 101 LEU A N 1
ATOM 809 C CA . LEU A 1 101 ? -9.655 -6.426 5.105 1.00 88.38 101 LEU A CA 1
ATOM 810 C C . LEU A 1 101 ? -8.390 -5.795 4.528 1.00 88.38 101 LEU A C 1
ATOM 812 O O . LEU A 1 101 ? -8.474 -4.776 3.842 1.00 88.38 101 LEU A O 1
ATOM 816 N N . ARG A 1 102 ? -7.228 -6.431 4.735 1.00 89.69 102 ARG A N 1
ATOM 817 C CA . ARG A 1 102 ? -5.976 -6.032 4.078 1.00 89.69 102 ARG A CA 1
ATOM 818 C C . ARG A 1 102 ? -6.146 -5.987 2.565 1.00 89.69 102 ARG A C 1
ATOM 820 O O . ARG A 1 102 ? -5.747 -5.014 1.930 1.00 89.69 102 ARG A O 1
ATOM 827 N N . ASP A 1 103 ? -6.705 -7.044 1.987 1.00 88.88 103 ASP A N 1
ATOM 828 C CA . ASP A 1 103 ? -6.801 -7.186 0.537 1.00 88.88 103 ASP A CA 1
ATOM 829 C C . ASP A 1 103 ? -7.861 -6.244 -0.055 1.00 88.88 103 ASP A C 1
ATOM 831 O O . ASP A 1 103 ? -7.632 -5.684 -1.134 1.00 88.88 103 ASP A O 1
ATOM 835 N N . LYS A 1 104 ? -8.960 -5.976 0.668 1.00 88.69 104 LYS A N 1
ATOM 836 C CA . LYS A 1 104 ? -9.939 -4.924 0.338 1.00 88.69 104 LYS A CA 1
ATOM 837 C C . LYS A 1 104 ? -9.285 -3.539 0.348 1.00 88.69 104 LYS A C 1
ATOM 839 O O . LYS A 1 104 ? -9.323 -2.846 -0.671 1.00 88.69 104 LYS A O 1
ATOM 844 N N . LEU A 1 105 ? -8.589 -3.182 1.431 1.00 87.31 105 LEU A N 1
ATOM 845 C CA . LEU A 1 105 ? -7.873 -1.908 1.562 1.00 87.31 105 LEU A CA 1
ATOM 846 C C . LEU A 1 105 ? -6.822 -1.736 0.456 1.00 87.31 105 LEU A C 1
ATOM 848 O O . LEU A 1 105 ? -6.777 -0.709 -0.219 1.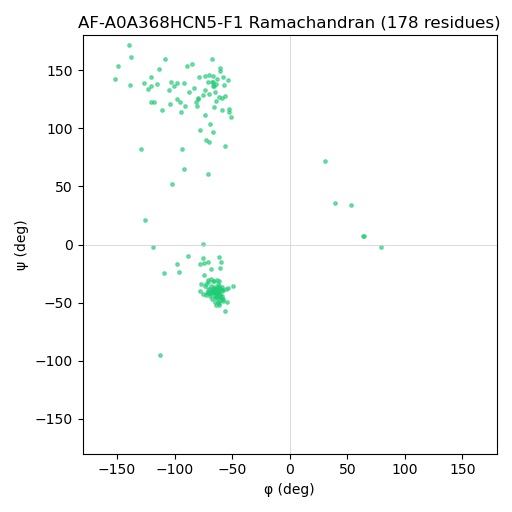00 87.31 105 LEU A O 1
ATOM 852 N N . LEU A 1 106 ? -6.009 -2.764 0.203 1.00 87.44 106 LEU A N 1
ATOM 853 C CA . LEU A 1 106 ? -4.984 -2.725 -0.839 1.00 87.44 106 LEU A CA 1
ATOM 854 C C . LEU A 1 106 ? -5.601 -2.615 -2.241 1.00 87.44 106 LEU A C 1
ATOM 856 O O . LEU A 1 106 ? -5.078 -1.903 -3.100 1.00 87.44 106 LEU A O 1
ATOM 860 N N . SER A 1 107 ? -6.724 -3.294 -2.481 1.00 85.25 107 SER A N 1
ATOM 861 C CA . SER A 1 107 ? -7.478 -3.176 -3.732 1.00 85.25 107 SER A CA 1
ATOM 862 C C . SER A 1 107 ? -8.022 -1.765 -3.921 1.00 85.25 107 SER A C 1
ATOM 864 O O . SER A 1 107 ? -7.925 -1.230 -5.027 1.00 85.25 107 SER A O 1
ATOM 866 N N . HIS A 1 108 ? -8.527 -1.140 -2.856 1.00 83.12 108 HIS A N 1
ATOM 867 C CA . HIS A 1 108 ? -8.984 0.246 -2.875 1.00 83.12 108 HIS A CA 1
ATOM 868 C C . HIS A 1 108 ? -7.835 1.206 -3.219 1.00 83.12 108 HIS A C 1
ATOM 870 O O . HIS A 1 108 ? -7.924 1.963 -4.188 1.00 83.12 108 HIS A O 1
ATOM 876 N N . MET A 1 109 ? -6.695 1.083 -2.532 1.00 80.62 109 MET A N 1
ATOM 877 C CA . MET A 1 109 ? -5.504 1.902 -2.797 1.00 80.62 109 MET A CA 1
ATOM 878 C C . MET A 1 109 ? -4.980 1.749 -4.235 1.00 80.62 109 MET A C 1
ATOM 880 O O . MET A 1 109 ? -4.550 2.725 -4.848 1.00 80.62 109 MET A O 1
ATOM 884 N N . ARG A 1 110 ? -5.049 0.539 -4.811 1.00 78.94 110 ARG A N 1
ATOM 885 C CA . ARG A 1 110 ? -4.668 0.279 -6.213 1.00 78.94 110 ARG A CA 1
ATOM 886 C C . ARG A 1 110 ? -5.662 0.869 -7.215 1.00 78.94 110 ARG A C 1
ATOM 888 O O . ARG A 1 110 ? -5.244 1.390 -8.249 1.00 78.94 110 ARG A O 1
ATOM 895 N N . ARG A 1 111 ? -6.967 0.768 -6.935 1.00 74.56 111 ARG A N 1
ATOM 896 C CA . ARG A 1 111 ? -8.039 1.306 -7.794 1.00 74.56 111 ARG A CA 1
ATOM 897 C C . ARG A 1 111 ? -8.040 2.828 -7.815 1.00 74.56 111 ARG A C 1
ATOM 899 O O . ARG A 1 111 ? -8.268 3.403 -8.875 1.00 74.56 111 ARG A O 1
ATOM 906 N N . GLY A 1 112 ? -7.726 3.458 -6.685 1.00 63.94 112 GLY A N 1
ATOM 907 C CA . GLY A 1 112 ? -7.784 4.907 -6.519 1.00 63.94 112 GLY A CA 1
ATOM 908 C C . GLY A 1 112 ? -6.859 5.712 -7.435 1.00 63.94 112 GLY A C 1
ATOM 909 O O . GLY A 1 112 ? -7.003 6.928 -7.472 1.00 63.94 112 GLY A O 1
ATOM 910 N N . LYS A 1 113 ? -5.911 5.088 -8.165 1.00 55.00 113 LYS A N 1
ATOM 911 C CA . LYS A 1 113 ? -4.910 5.771 -9.017 1.00 55.00 113 LYS A CA 1
ATOM 912 C C . LYS A 1 113 ? -4.369 7.067 -8.377 1.00 55.00 113 LYS A C 1
ATOM 914 O O . LYS A 1 113 ? -4.119 8.018 -9.092 1.00 55.00 113 LYS A O 1
ATOM 919 N N . LEU A 1 114 ? -4.204 7.097 -7.049 1.00 52.84 114 LEU A N 1
ATOM 920 C CA . LEU A 1 114 ? -3.493 8.100 -6.243 1.00 52.84 114 LEU A CA 1
ATOM 921 C C . LEU A 1 114 ? -3.501 9.545 -6.807 1.00 52.84 114 LEU A C 1
ATOM 923 O O . LEU A 1 114 ? -2.460 10.075 -7.201 1.00 52.84 114 LEU A O 1
ATOM 927 N N . PRO A 1 115 ? -4.663 10.219 -6.755 1.00 48.78 115 PRO A N 1
ATOM 928 C CA . PRO A 1 115 ? -4.661 11.516 -6.078 1.00 48.78 115 PRO A CA 1
ATOM 929 C C . PRO A 1 115 ? -5.724 11.589 -4.970 1.00 48.78 115 PRO A C 1
ATOM 931 O O . PRO A 1 115 ? -6.150 12.678 -4.606 1.00 48.78 115 PRO A O 1
ATOM 934 N N . VAL A 1 116 ? -6.189 10.444 -4.458 1.00 45.62 116 VAL A N 1
ATOM 935 C CA . VAL A 1 116 ? -7.370 10.388 -3.571 1.00 45.62 116 VAL A CA 1
ATOM 936 C C . VAL A 1 116 ? -7.095 10.892 -2.155 1.00 45.62 116 VAL A C 1
ATOM 938 O O . VAL A 1 116 ? -8.027 11.261 -1.462 1.00 45.62 116 VAL A O 1
ATOM 941 N N . ALA A 1 117 ? -5.830 11.020 -1.763 1.00 49.19 117 ALA A N 1
ATOM 942 C CA . ALA A 1 117 ? -5.475 11.827 -0.611 1.00 49.19 117 ALA A CA 1
ATOM 943 C C . ALA A 1 117 ? -5.130 13.232 -1.127 1.00 49.19 117 ALA A C 1
ATOM 945 O O . ALA A 1 117 ? -3.967 13.545 -1.395 1.00 49.19 117 ALA A O 1
ATOM 946 N N . GLN A 1 118 ? -6.142 14.072 -1.364 1.00 54.44 118 GLN A N 1
ATOM 947 C CA . GLN A 1 118 ? -5.966 15.374 -2.036 1.00 54.44 118 GLN A CA 1
ATOM 948 C C . GLN A 1 118 ? -5.013 16.291 -1.246 1.00 54.44 118 GLN A C 1
ATOM 950 O O . GLN A 1 118 ? -4.397 17.211 -1.801 1.00 54.44 118 GLN A O 1
ATOM 955 N N . LYS A 1 119 ? -4.845 15.994 0.050 1.00 60.81 119 LYS A N 1
ATOM 956 C CA . LYS A 1 119 ? -3.968 16.662 1.017 1.00 60.81 119 LYS A CA 1
ATOM 957 C C . LYS A 1 119 ? -2.620 15.963 1.238 1.00 60.81 119 LYS A C 1
ATOM 959 O O . LYS A 1 119 ? -1.691 16.615 1.720 1.00 60.81 119 LYS A O 1
ATOM 964 N N . PHE A 1 120 ? -2.465 14.698 0.845 1.00 63.16 120 PHE A N 1
ATOM 965 C CA . PHE A 1 120 ? -1.280 13.901 1.171 1.00 63.16 120 PHE A CA 1
ATOM 966 C C . PHE A 1 120 ? -0.379 13.650 -0.044 1.00 63.16 120 PHE A C 1
ATOM 968 O O . PHE A 1 120 ? -0.756 13.857 -1.197 1.00 63.16 120 PHE A O 1
ATOM 975 N N . ILE A 1 121 ? 0.879 13.310 0.226 1.00 64.88 121 ILE A N 1
ATOM 976 C CA . ILE A 1 121 ? 1.893 13.031 -0.795 1.00 64.88 121 ILE A CA 1
ATOM 977 C C . ILE A 1 121 ? 1.544 11.714 -1.488 1.00 64.88 121 ILE A C 1
ATOM 979 O O . ILE A 1 121 ? 1.052 10.782 -0.850 1.00 64.88 121 ILE A O 1
ATOM 983 N N . TYR A 1 122 ? 1.833 11.622 -2.788 1.00 64.50 122 TYR A N 1
ATOM 984 C CA . TYR A 1 122 ? 1.702 10.376 -3.538 1.00 64.50 122 TYR A CA 1
ATOM 985 C C . TYR A 1 122 ? 2.472 9.255 -2.826 1.00 64.50 122 TYR A C 1
ATOM 987 O O . TYR A 1 122 ? 3.699 9.295 -2.720 1.00 64.50 122 TYR A O 1
ATOM 995 N N . SER A 1 123 ? 1.745 8.262 -2.323 1.00 69.00 123 SER A N 1
ATOM 996 C CA . SER A 1 123 ? 2.299 7.147 -1.563 1.00 69.00 123 SER A CA 1
ATOM 997 C C . SER A 1 123 ? 1.983 5.830 -2.258 1.00 69.00 123 SER A C 1
ATOM 999 O O . SER A 1 123 ? 0.941 5.661 -2.881 1.00 69.00 123 SER A O 1
ATOM 1001 N N . TYR A 1 124 ? 2.918 4.886 -2.192 1.00 74.38 124 TYR A N 1
ATOM 1002 C CA . TYR A 1 124 ? 2.739 3.554 -2.756 1.00 74.38 124 TYR A CA 1
ATOM 1003 C C . TYR A 1 124 ? 2.488 2.555 -1.630 1.00 74.38 124 TYR A C 1
ATOM 1005 O O . TYR A 1 124 ? 3.242 2.531 -0.658 1.00 74.38 124 TYR A O 1
ATOM 1013 N N . ALA A 1 125 ? 1.472 1.708 -1.792 1.00 82.31 125 ALA A N 1
ATOM 1014 C CA . ALA A 1 125 ? 1.188 0.612 -0.875 1.00 82.31 125 ALA A CA 1
ATOM 1015 C C . ALA A 1 125 ? 1.362 -0.746 -1.553 1.00 82.31 125 ALA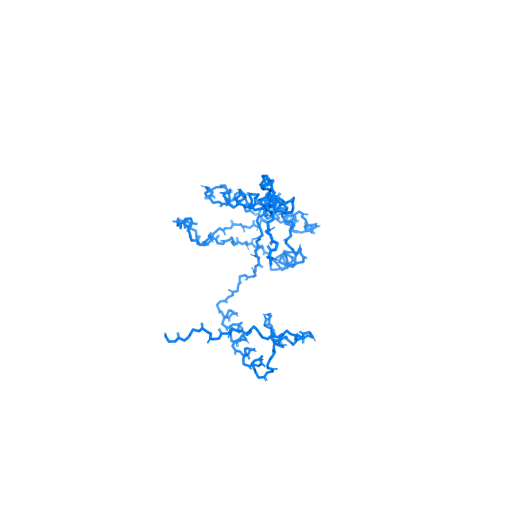 A C 1
ATOM 1017 O O . ALA A 1 125 ? 0.935 -0.974 -2.688 1.00 82.31 125 ALA A O 1
ATOM 1018 N N . CYS A 1 126 ? 1.966 -1.672 -0.817 1.00 82.12 126 CYS A N 1
ATOM 1019 C CA . CYS A 1 126 ? 2.135 -3.060 -1.212 1.00 82.12 126 CYS A CA 1
ATOM 1020 C C . CYS A 1 126 ? 1.862 -3.989 -0.033 1.00 82.12 126 CYS A C 1
ATOM 1022 O O . CYS A 1 126 ? 1.907 -3.574 1.121 1.00 82.12 126 CYS A O 1
ATOM 1024 N N . LYS A 1 127 ? 1.598 -5.260 -0.344 1.00 86.44 127 LYS A N 1
ATOM 1025 C CA . LYS A 1 127 ? 1.573 -6.324 0.657 1.00 86.44 127 LYS A CA 1
ATOM 1026 C C . LYS A 1 127 ? 2.991 -6.514 1.209 1.00 86.44 127 LYS A C 1
ATOM 1028 O O . LYS A 1 127 ? 3.952 -6.495 0.439 1.00 86.44 127 LYS A O 1
ATOM 1033 N N . ASP A 1 128 ? 3.101 -6.729 2.515 1.00 85.62 128 ASP A N 1
ATOM 1034 C CA . ASP A 1 128 ? 4.336 -7.211 3.135 1.00 85.62 128 ASP A CA 1
ATOM 1035 C C . ASP A 1 128 ? 4.547 -8.669 2.699 1.00 85.62 128 ASP A C 1
ATOM 1037 O O . ASP A 1 128 ? 3.839 -9.573 3.147 1.00 85.62 128 ASP A O 1
ATOM 1041 N N . TYR A 1 129 ? 5.478 -8.880 1.767 1.00 81.94 129 TYR A N 1
ATOM 1042 C CA . TYR A 1 129 ? 5.862 -10.211 1.302 1.00 81.94 129 TYR A CA 1
ATOM 1043 C C . TYR A 1 129 ? 6.798 -10.888 2.301 1.00 81.94 129 TYR A C 1
ATOM 1045 O O . TYR A 1 129 ? 7.682 -10.255 2.886 1.00 81.94 129 TYR A O 1
ATOM 1053 N N . THR A 1 130 ? 6.641 -12.197 2.439 1.00 85.25 130 THR A N 1
ATOM 1054 C CA . THR A 1 130 ? 7.615 -13.051 3.124 1.00 85.25 130 THR A CA 1
ATOM 1055 C C . THR A 1 130 ? 8.922 -13.128 2.332 1.00 85.25 130 THR A C 1
ATOM 1057 O O . THR A 1 130 ? 8.962 -12.878 1.124 1.00 85.25 130 THR A O 1
ATOM 1060 N N . CYS A 1 131 ? 10.018 -13.504 2.997 1.00 84.12 131 CYS A N 1
ATOM 1061 C CA . CYS A 1 131 ? 11.308 -13.701 2.329 1.00 84.12 131 CYS A CA 1
ATOM 1062 C C . CYS A 1 131 ? 11.205 -14.698 1.163 1.00 84.12 131 CYS A C 1
ATOM 1064 O O . CYS A 1 131 ? 11.801 -14.479 0.112 1.00 84.12 131 CYS A O 1
ATOM 1066 N N . GLU A 1 132 ? 10.413 -15.757 1.328 1.00 86.25 132 GLU A N 1
ATOM 1067 C CA . GLU A 1 132 ? 10.193 -16.786 0.310 1.00 86.25 132 GLU A CA 1
ATOM 1068 C C . GLU A 1 132 ? 9.428 -16.243 -0.902 1.00 86.25 132 GLU A C 1
ATOM 1070 O O . GLU A 1 132 ? 9.867 -16.428 -2.038 1.00 86.25 132 GLU A O 1
ATOM 1075 N N . GLU A 1 133 ? 8.339 -15.498 -0.674 1.00 84.69 133 GLU A N 1
ATOM 1076 C CA . GLU A 1 133 ? 7.584 -14.826 -1.741 1.00 84.69 133 GLU A CA 1
ATOM 1077 C C . GLU A 1 133 ? 8.476 -13.839 -2.517 1.00 84.69 133 GLU A C 1
ATOM 1079 O O . GLU A 1 133 ? 8.412 -13.787 -3.746 1.00 84.69 133 GLU A O 1
ATOM 1084 N N . LEU A 1 134 ? 9.359 -13.101 -1.831 1.00 85.38 134 LEU A N 1
ATOM 1085 C CA . LEU A 1 134 ? 10.309 -12.186 -2.478 1.00 85.38 134 LEU A CA 1
ATOM 1086 C C . LEU A 1 134 ? 11.342 -12.921 -3.337 1.00 85.38 134 LEU A C 1
ATOM 1088 O O . LEU A 1 134 ? 11.685 -12.451 -4.424 1.00 85.38 134 LEU A O 1
ATOM 1092 N N . VAL A 1 135 ? 11.862 -14.055 -2.863 1.00 87.69 135 VAL A N 1
ATOM 1093 C CA . VAL A 1 135 ? 12.798 -14.885 -3.635 1.00 87.69 135 VAL A CA 1
ATOM 1094 C C . VAL A 1 135 ? 12.100 -15.453 -4.867 1.00 87.69 135 VAL A C 1
ATOM 1096 O O . VAL A 1 135 ? 12.651 -15.389 -5.967 1.00 87.69 135 VAL A O 1
ATOM 1099 N N . PHE A 1 136 ? 10.871 -15.941 -4.708 1.00 86.25 136 PHE A N 1
ATOM 1100 C CA . PHE A 1 136 ? 10.062 -16.448 -5.811 1.00 86.25 136 PHE A CA 1
ATOM 1101 C C . PHE A 1 136 ? 9.786 -15.364 -6.865 1.00 86.25 136 PHE A C 1
ATOM 1103 O O . PHE A 1 136 ? 10.029 -15.576 -8.053 1.00 86.25 136 PHE A O 1
ATOM 1110 N N . ASP A 1 137 ? 9.367 -14.173 -6.444 1.00 83.38 137 ASP A N 1
ATOM 1111 C CA . ASP A 1 137 ? 9.116 -13.021 -7.317 1.00 83.38 137 ASP A CA 1
ATOM 1112 C C . ASP A 1 137 ? 10.398 -12.547 -8.037 1.00 83.38 137 ASP A C 1
ATOM 1114 O O . ASP A 1 137 ? 10.394 -12.292 -9.247 1.00 83.38 137 ASP A O 1
ATOM 1118 N N . ARG A 1 138 ? 11.550 -12.528 -7.346 1.00 84.81 138 ARG A N 1
ATOM 1119 C CA . ARG A 1 138 ? 12.863 -12.289 -7.981 1.00 84.81 138 ARG A CA 1
ATOM 1120 C C . ARG A 1 138 ? 13.186 -13.345 -9.035 1.00 84.81 138 ARG A C 1
ATOM 1122 O O . ARG A 1 138 ? 13.614 -12.979 -10.130 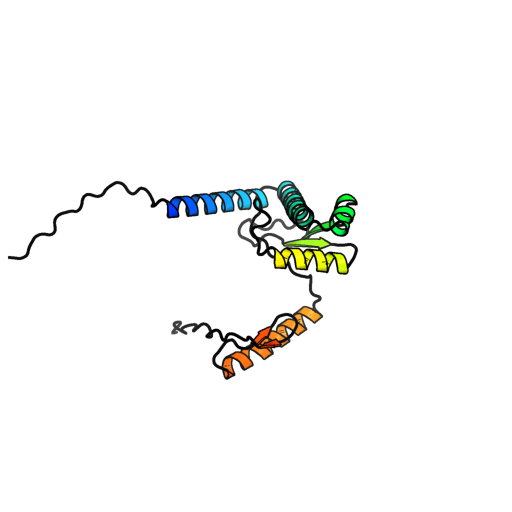1.00 84.81 138 ARG A O 1
ATOM 1129 N N . ALA A 1 139 ? 12.942 -14.623 -8.747 1.00 87.38 139 ALA A N 1
ATOM 1130 C CA . ALA A 1 139 ? 13.155 -15.710 -9.699 1.00 87.38 139 ALA A CA 1
ATOM 1131 C C . ALA A 1 139 ? 12.239 -15.581 -10.929 1.00 87.38 139 ALA A C 1
ATOM 1133 O O . ALA A 1 139 ? 12.679 -15.817 -12.055 1.00 87.38 139 ALA A O 1
ATOM 1134 N N . LEU A 1 140 ? 10.986 -15.145 -10.755 1.00 87.25 140 LEU A N 1
ATOM 1135 C CA . LEU A 1 140 ? 10.089 -14.850 -11.876 1.00 87.25 140 LEU A CA 1
ATOM 1136 C C . LEU A 1 140 ? 10.614 -13.699 -12.741 1.00 87.25 140 LEU A C 1
ATOM 1138 O O . LEU A 1 140 ? 10.586 -13.808 -13.968 1.00 87.25 140 LEU A O 1
ATOM 1142 N N . ARG A 1 141 ? 11.127 -12.616 -12.139 1.00 83.31 141 ARG A N 1
ATOM 1143 C CA . ARG A 1 141 ? 11.718 -11.494 -12.899 1.00 83.31 141 ARG A CA 1
ATOM 1144 C C . ARG A 1 141 ? 12.977 -11.906 -13.649 1.00 83.31 141 ARG A C 1
ATOM 1146 O O . ARG A 1 141 ? 13.132 -11.533 -14.810 1.00 83.31 141 ARG A O 1
ATOM 1153 N N . GLN A 1 142 ? 13.822 -12.726 -13.028 1.00 87.00 142 GLN A N 1
ATOM 1154 C CA . GLN A 1 142 ? 14.994 -13.303 -13.685 1.00 87.00 142 GLN A CA 1
ATOM 1155 C C . GLN A 1 142 ? 14.624 -14.212 -14.860 1.00 87.00 142 GLN A C 1
ATOM 1157 O O . GLN A 1 142 ? 15.373 -14.260 -15.825 1.00 87.00 142 GLN A O 1
ATOM 1162 N N . LYS A 1 143 ? 13.469 -14.889 -14.827 1.00 87.00 143 LYS A N 1
ATOM 1163 C CA . LYS A 1 143 ? 12.961 -15.670 -15.970 1.00 87.00 143 LYS A CA 1
ATOM 1164 C C . LYS A 1 143 ? 12.329 -14.792 -17.053 1.00 87.00 143 LYS A C 1
ATOM 1166 O O . LYS A 1 143 ? 12.523 -15.046 -18.236 1.00 87.00 143 LYS A O 1
ATOM 1171 N N . ALA A 1 144 ? 11.582 -13.757 -16.670 1.00 84.19 144 ALA A N 1
ATOM 1172 C CA . ALA A 1 144 ? 10.885 -12.880 -17.612 1.00 84.19 144 ALA A CA 1
ATOM 1173 C C . ALA A 1 144 ? 11.835 -11.965 -18.408 1.00 84.19 144 ALA A C 1
ATOM 1175 O O . ALA A 1 144 ? 11.560 -11.671 -19.569 1.00 84.19 144 ALA A O 1
ATOM 1176 N N . GLY A 1 145 ? 12.954 -11.535 -17.814 1.00 83.75 145 GLY A N 1
ATOM 1177 C CA . GLY A 1 145 ? 13.955 -10.692 -18.480 1.00 83.75 145 GLY A CA 1
ATOM 1178 C C . GLY A 1 145 ? 14.510 -11.312 -19.773 1.00 83.75 145 GLY A C 1
ATOM 1179 O O . GLY A 1 145 ? 14.347 -10.710 -20.834 1.00 83.75 145 GLY A O 1
ATOM 1180 N N . PRO A 1 146 ? 15.086 -12.527 -19.728 1.00 85.56 146 PRO A N 1
ATOM 1181 C CA . PRO A 1 146 ? 15.566 -13.241 -20.910 1.00 85.56 146 PRO A CA 1
ATOM 1182 C C . PRO A 1 146 ? 14.468 -13.512 -21.941 1.00 85.56 146 PRO A C 1
ATOM 1184 O O . PRO A 1 146 ? 14.708 -13.374 -23.135 1.00 85.56 146 PRO A O 1
ATOM 1187 N N . LEU A 1 147 ? 13.246 -13.834 -21.501 1.00 84.62 147 LEU A N 1
ATOM 1188 C CA . LEU A 1 147 ? 12.111 -14.026 -22.410 1.00 84.62 147 LEU A CA 1
ATOM 1189 C C . LEU A 1 147 ? 11.753 -12.735 -23.168 1.00 84.62 147 LEU A C 1
ATOM 1191 O O . LEU A 1 147 ? 11.423 -12.785 -24.350 1.00 84.62 147 LEU A O 1
ATOM 1195 N N . ASN A 1 148 ? 11.859 -11.576 -22.513 1.00 84.81 148 ASN A N 1
ATOM 1196 C CA . ASN A 1 148 ? 11.685 -10.275 -23.164 1.00 84.81 148 ASN A CA 1
ATOM 1197 C C . ASN A 1 148 ? 12.843 -9.935 -24.107 1.00 84.81 148 ASN A C 1
ATOM 1199 O O . ASN A 1 148 ? 12.608 -9.397 -25.185 1.00 84.81 148 ASN A O 1
ATOM 1203 N N . GLN A 1 149 ? 14.080 -10.272 -23.731 1.00 83.06 149 GLN A N 1
ATOM 1204 C CA . GLN A 1 149 ? 15.254 -10.080 -24.588 1.00 83.06 149 GLN A CA 1
ATOM 1205 C C . GLN A 1 149 ? 15.169 -10.930 -25.861 1.00 83.06 149 GLN A C 1
ATOM 1207 O O . GLN A 1 149 ? 15.380 -10.403 -26.948 1.00 83.06 149 GLN A O 1
ATOM 1212 N N . GLN A 1 150 ? 14.783 -12.206 -25.751 1.00 84.94 150 GLN A N 1
ATOM 1213 C CA . GLN A 1 150 ? 14.559 -13.087 -26.906 1.00 84.94 150 GLN A CA 1
ATOM 1214 C C . GLN A 1 150 ? 13.437 -12.578 -27.817 1.00 84.94 150 GLN A C 1
ATOM 1216 O O . GLN A 1 150 ? 13.538 -12.674 -29.035 1.00 84.94 150 GLN A O 1
ATOM 1221 N N . ALA A 1 151 ? 12.375 -12.012 -27.238 1.00 79.75 151 ALA A N 1
ATOM 1222 C CA . ALA A 1 151 ? 11.283 -11.411 -27.999 1.00 79.75 151 ALA A CA 1
ATOM 1223 C C . ALA A 1 151 ? 11.643 -10.042 -28.613 1.00 79.75 151 ALA A C 1
ATOM 1225 O O . ALA A 1 151 ? 10.862 -9.508 -29.401 1.00 79.75 151 ALA A O 1
ATOM 1226 N N . GLY A 1 152 ? 12.776 -9.443 -28.221 1.00 81.06 152 GLY A N 1
ATOM 1227 C CA . GLY A 1 152 ? 13.182 -8.086 -28.601 1.00 81.06 152 GLY A CA 1
ATOM 1228 C C . GLY A 1 152 ? 12.243 -6.980 -28.103 1.00 81.06 152 GLY A C 1
ATOM 1229 O O . GLY A 1 152 ? 12.391 -5.827 -28.500 1.00 81.06 152 GLY A O 1
ATOM 1230 N N . LYS A 1 153 ? 11.253 -7.318 -27.265 1.00 83.38 153 LYS A N 1
ATOM 1231 C CA . LYS A 1 153 ? 10.176 -6.435 -26.797 1.00 83.38 153 LYS A CA 1
ATOM 1232 C C . LYS A 1 153 ? 9.734 -6.831 -25.393 1.00 83.38 153 LYS A C 1
ATOM 1234 O O . LYS A 1 153 ? 9.817 -7.994 -24.997 1.00 83.38 153 LYS A O 1
ATOM 1239 N N . LEU A 1 154 ? 9.209 -5.867 -24.644 1.00 79.62 154 LEU A N 1
ATOM 1240 C CA . LEU A 1 154 ? 8.607 -6.091 -23.336 1.00 79.62 154 LEU A CA 1
ATOM 1241 C C . LEU A 1 154 ? 7.245 -6.784 -23.517 1.00 79.62 154 LEU A C 1
ATOM 1243 O O . LEU A 1 154 ? 6.211 -6.137 -23.684 1.00 79.62 154 LEU A O 1
ATOM 1247 N N . LEU A 1 155 ? 7.262 -8.118 -23.523 1.00 81.19 155 LEU A N 1
ATOM 1248 C CA . LEU A 1 155 ? 6.095 -8.973 -23.763 1.00 81.19 155 LEU A CA 1
ATOM 1249 C C . LEU A 1 155 ? 5.635 -9.702 -22.492 1.00 81.19 155 LEU A C 1
ATOM 1251 O O . LEU A 1 155 ? 4.462 -10.039 -22.366 1.00 81.19 155 LEU A O 1
ATOM 1255 N N . TYR A 1 156 ? 6.525 -9.903 -21.530 1.00 78.75 156 TYR A N 1
ATOM 1256 C CA . TYR A 1 156 ? 6.301 -10.611 -20.279 1.00 78.75 156 TYR A CA 1
ATOM 1257 C C . TYR A 1 156 ? 6.498 -9.669 -19.088 1.00 78.75 156 TYR A C 1
ATOM 1259 O O . TYR A 1 156 ? 7.572 -9.093 -18.907 1.00 78.75 156 TYR A O 1
ATOM 1267 N N . VAL A 1 157 ? 5.473 -9.531 -18.246 1.00 78.88 157 VAL A N 1
ATOM 1268 C CA . VAL A 1 157 ? 5.525 -8.739 -17.007 1.00 78.88 157 VAL A CA 1
ATOM 1269 C C . VAL A 1 157 ? 5.219 -9.625 -15.813 1.00 78.88 157 VAL A C 1
ATOM 1271 O O . VAL A 1 157 ? 4.285 -10.424 -15.836 1.00 78.88 157 VAL A O 1
ATOM 1274 N N . VAL A 1 158 ? 6.000 -9.455 -14.750 1.00 74.62 158 VAL A N 1
ATOM 1275 C CA . VAL A 1 158 ? 5.805 -10.157 -13.481 1.00 74.62 158 VAL A CA 1
ATOM 1276 C C . VAL A 1 158 ? 4.904 -9.324 -12.580 1.00 74.62 158 VAL A C 1
ATOM 1278 O O . VAL A 1 158 ? 5.237 -8.185 -12.247 1.00 74.62 158 VAL A O 1
ATOM 1281 N N . ARG A 1 159 ? 3.756 -9.895 -12.213 1.00 68.94 159 ARG A N 1
ATOM 1282 C CA . ARG A 1 159 ? 2.925 -9.428 -11.094 1.00 68.94 159 ARG A CA 1
ATOM 1283 C C . ARG A 1 159 ? 2.975 -10.505 -10.013 1.00 68.94 159 ARG A C 1
ATOM 1285 O O . ARG A 1 159 ? 3.975 -10.585 -9.322 1.00 68.94 159 ARG A O 1
ATOM 1292 N N . ASP A 1 160 ? 1.992 -11.401 -9.990 1.00 66.25 160 ASP A N 1
ATOM 1293 C CA . ASP A 1 160 ? 2.004 -12.610 -9.148 1.00 66.25 160 ASP A CA 1
ATOM 1294 C C . ASP A 1 160 ? 2.502 -13.839 -9.932 1.00 66.25 160 ASP A C 1
ATOM 1296 O O . ASP A 1 160 ? 2.993 -14.824 -9.383 1.00 66.25 160 ASP A O 1
ATOM 1300 N N . ARG A 1 161 ? 2.366 -13.772 -11.261 1.00 73.50 161 ARG A N 1
ATOM 1301 C CA . ARG A 1 161 ? 2.874 -14.726 -12.250 1.00 73.50 161 ARG A CA 1
ATOM 1302 C C . ARG A 1 161 ? 3.418 -13.953 -13.448 1.00 73.50 161 ARG A C 1
ATOM 1304 O O . ARG A 1 161 ? 3.254 -12.734 -13.548 1.00 73.50 161 ARG A O 1
ATOM 1311 N N . ILE A 1 162 ? 4.069 -14.661 -14.366 1.00 78.81 162 ILE A N 1
ATOM 1312 C CA . ILE A 1 162 ? 4.482 -14.082 -15.644 1.00 78.81 162 ILE A CA 1
ATOM 1313 C C . ILE A 1 162 ? 3.234 -13.927 -16.518 1.00 78.81 162 ILE A C 1
ATOM 1315 O O . ILE A 1 162 ? 2.639 -14.914 -16.947 1.00 78.81 162 ILE A O 1
ATOM 1319 N N . HIS A 1 163 ? 2.835 -12.685 -16.775 1.00 76.31 163 HIS A N 1
ATOM 1320 C CA . HIS A 1 163 ? 1.733 -12.349 -17.668 1.00 76.31 163 HIS A CA 1
ATOM 1321 C C . HIS A 1 163 ? 2.265 -11.906 -19.023 1.00 76.31 163 HIS A C 1
ATOM 1323 O O . HIS A 1 163 ? 3.185 -11.092 -19.098 1.00 76.31 163 HIS A O 1
ATOM 1329 N N . LYS A 1 164 ? 1.637 -12.396 -20.094 1.00 80.94 164 LYS A N 1
ATOM 1330 C CA . LYS A 1 164 ? 1.876 -11.905 -21.449 1.00 80.94 164 LYS A CA 1
ATOM 1331 C C . LYS A 1 164 ? 1.072 -10.624 -21.676 1.00 80.94 164 LYS A C 1
ATOM 1333 O O . LYS A 1 164 ? -0.150 -10.625 -21.523 1.00 80.94 164 LYS A O 1
ATOM 1338 N N . LEU A 1 165 ? 1.750 -9.536 -22.020 1.00 77.56 165 LEU A N 1
ATOM 1339 C CA . LEU A 1 165 ? 1.112 -8.280 -22.385 1.00 77.56 165 LEU A CA 1
ATOM 1340 C C . LEU A 1 165 ? 0.440 -8.408 -23.753 1.00 77.56 165 LEU A C 1
ATOM 1342 O O . LEU A 1 165 ? 0.977 -9.009 -24.682 1.00 77.56 165 LEU A O 1
ATOM 1346 N N . ARG A 1 166 ? -0.750 -7.812 -23.865 1.00 72.06 166 ARG A N 1
ATOM 1347 C CA . ARG A 1 166 ? -1.483 -7.705 -25.132 1.00 72.06 166 ARG A CA 1
ATOM 1348 C C . ARG A 1 166 ? -0.895 -6.617 -26.032 1.00 72.06 166 ARG A C 1
ATOM 1350 O O . ARG A 1 166 ? -0.878 -6.777 -27.246 1.00 72.06 166 ARG A O 1
ATOM 1357 N N . THR A 1 167 ? -0.401 -5.543 -25.422 1.00 71.00 167 THR A N 1
ATOM 1358 C CA . THR A 1 167 ? 0.278 -4.439 -26.101 1.00 71.00 167 THR A CA 1
ATOM 1359 C C . THR A 1 167 ? 1.771 -4.575 -25.862 1.00 71.00 167 THR A C 1
ATOM 1361 O O . THR A 1 167 ? 2.213 -4.604 -24.716 1.00 71.00 167 THR A O 1
ATOM 1364 N N . LEU A 1 168 ? 2.531 -4.694 -26.945 1.00 76.50 168 LEU A N 1
ATOM 1365 C CA . LEU A 1 168 ? 3.984 -4.788 -26.898 1.00 76.50 168 LEU A CA 1
ATOM 1366 C C . LEU A 1 168 ? 4.554 -3.404 -26.602 1.00 76.50 168 LEU A C 1
ATOM 1368 O O . LEU A 1 168 ? 4.212 -2.448 -27.295 1.00 76.50 168 LEU A O 1
ATOM 1372 N N . CYS A 1 169 ? 5.426 -3.306 -25.605 1.00 70.50 169 CYS A N 1
ATOM 1373 C CA . CYS A 1 169 ? 6.250 -2.118 -25.415 1.00 70.50 169 CYS A CA 1
ATOM 1374 C C . CYS A 1 169 ? 7.660 -2.420 -25.910 1.00 70.50 169 CYS A C 1
ATOM 1376 O O . CYS A 1 169 ? 8.175 -3.518 -25.689 1.00 70.50 169 CYS A O 1
ATOM 1378 N N . ASP A 1 170 ? 8.283 -1.462 -26.581 1.00 76.38 170 ASP A N 1
ATOM 1379 C CA . ASP A 1 170 ? 9.681 -1.607 -26.957 1.00 76.38 170 ASP A CA 1
ATOM 1380 C C . ASP A 1 170 ? 10.545 -1.612 -25.691 1.00 76.38 170 ASP A C 1
ATOM 1382 O O . ASP A 1 170 ? 10.210 -0.990 -24.675 1.00 76.38 170 ASP A O 1
ATOM 1386 N N . LEU A 1 171 ? 11.625 -2.391 -25.716 1.00 70.81 171 LEU A N 1
ATOM 1387 C CA . LEU A 1 171 ? 12.567 -2.387 -24.606 1.00 70.81 171 LEU A CA 1
ATOM 1388 C C . LEU A 1 171 ? 13.267 -1.025 -24.567 1.00 70.81 171 LEU A C 1
ATOM 1390 O O . LEU A 1 171 ? 13.609 -0.503 -25.628 1.00 70.81 171 LEU A O 1
ATOM 1394 N N . PRO A 1 172 ? 13.495 -0.443 -23.376 1.00 70.38 172 PRO A N 1
ATOM 1395 C CA . PRO A 1 172 ? 14.292 0.766 -23.279 1.00 70.38 172 PRO A CA 1
ATOM 1396 C C . PRO A 1 172 ? 15.675 0.476 -23.861 1.00 70.38 172 PRO A C 1
ATOM 1398 O O . PRO A 1 172 ? 16.420 -0.359 -23.342 1.00 70.38 172 PRO A O 1
ATOM 1401 N N . THR A 1 173 ? 16.007 1.154 -24.956 1.00 63.12 173 THR A N 1
ATOM 1402 C CA . THR A 1 173 ? 17.353 1.168 -25.513 1.00 63.12 173 THR A CA 1
ATOM 1403 C C . THR A 1 173 ? 18.204 1.961 -24.535 1.00 63.12 173 THR A C 1
ATOM 1405 O O . THR A 1 173 ? 18.305 3.181 -24.620 1.00 63.12 173 THR A O 1
ATOM 1408 N N . HIS A 1 174 ? 18.772 1.293 -23.534 1.00 54.56 174 HIS A N 1
ATOM 1409 C CA . HIS A 1 174 ? 19.901 1.879 -22.834 1.00 54.56 174 HIS A CA 1
ATOM 1410 C C . HIS A 1 174 ? 21.031 1.917 -23.855 1.00 54.56 174 HIS A C 1
ATOM 1412 O O . HIS A 1 174 ? 21.668 0.897 -24.115 1.00 54.56 174 HIS A O 1
ATOM 1418 N N . SER A 1 175 ? 21.216 3.070 -24.500 1.00 42.62 175 SER A N 1
ATOM 1419 C CA . SER A 1 175 ? 22.432 3.370 -25.239 1.00 42.62 175 SER A CA 1
ATOM 1420 C C . SER A 1 175 ? 23.577 3.082 -24.279 1.00 42.62 175 SER A C 1
ATOM 1422 O O . SER A 1 175 ? 23.737 3.774 -23.275 1.00 42.62 175 SER A O 1
ATOM 1424 N N . LEU A 1 176 ? 24.334 2.019 -24.537 1.00 45.53 176 LEU A N 1
ATOM 1425 C CA . LEU A 1 176 ? 25.610 1.768 -23.883 1.00 45.53 176 LEU A CA 1
ATOM 1426 C C . LEU A 1 176 ? 26.620 2.802 -24.412 1.00 45.53 176 LEU A C 1
ATOM 1428 O O . LEU A 1 176 ? 27.609 2.452 -25.038 1.00 45.53 176 LEU A O 1
ATOM 1432 N N . GLU A 1 177 ? 26.353 4.089 -24.192 1.00 39.56 177 GLU A N 1
ATOM 1433 C CA . GLU A 1 177 ? 27.358 5.149 -24.232 1.00 39.56 177 GLU A CA 1
ATOM 1434 C C . GLU A 1 177 ? 27.903 5.323 -22.816 1.00 39.56 177 GLU A C 1
ATOM 1436 O O . GLU A 1 177 ? 27.720 6.338 -22.155 1.00 39.56 177 GLU A O 1
ATOM 1441 N N . VAL A 1 178 ? 28.567 4.283 -22.327 1.00 40.28 178 VAL A N 1
ATOM 1442 C CA . VAL A 1 178 ? 29.676 4.466 -21.394 1.00 40.28 178 VAL A CA 1
ATOM 1443 C C . VAL A 1 178 ? 30.812 3.644 -21.982 1.00 40.28 178 VAL A C 1
ATOM 1445 O O . VAL A 1 178 ? 30.992 2.467 -21.677 1.00 40.28 178 VAL A O 1
ATOM 1448 N N . MET A 1 179 ? 31.489 4.265 -22.949 1.00 37.16 179 MET A N 1
ATOM 1449 C CA . MET A 1 179 ? 32.833 3.873 -23.347 1.00 37.16 179 MET A CA 1
ATOM 1450 C C . MET A 1 179 ? 33.777 4.136 -22.169 1.00 37.16 179 MET A C 1
ATOM 1452 O O . MET A 1 179 ? 33.721 5.220 -21.598 1.00 37.16 179 MET A O 1
ATOM 1456 N N . PHE A 1 180 ? 34.575 3.108 -21.866 1.00 40.38 180 PHE A N 1
ATOM 1457 C CA . PHE A 1 180 ? 35.922 3.093 -21.276 1.00 40.38 180 PHE A CA 1
ATOM 1458 C C . PHE A 1 180 ? 36.307 4.167 -20.249 1.00 40.38 180 PHE A C 1
ATOM 1460 O O . PHE A 1 180 ? 36.476 5.344 -20.629 1.00 40.38 180 PHE A O 1
#

pLDDT: mean 73.2, std 14.39, range [33.84, 91.38]

Organism: Ancylostoma caninum (NCBI:txid29170)

Radius of gyration: 23.85 Å; Cα contacts (8 Å, |Δi|>4): 127; chains: 1; bounding box: 55×61×65 Å

Mean predicted aligned error: 14.56 Å

Foldseek 3Di:
DDDDDDDDDDDPDDDPPVVVVVVVVVVLQVVQVCQCPPDPVSVVVQVLVLVVLLLVVLPDVVSVVCVVVVQKDKDFPPPPDPDPPPDDGTDIDIDHPDPVSVVSSLVSVVVVVPPSVVNHHGDDDDDDDDPVQVVVQVVQVVVQVVVCVVVQWNQWDGDSHTDGDPDTHHDPPPPPPPDD

Nearest PDB structures (foldseek):
  2ldy-assembly1_A  TM=4.759E-01  e=3.658E-01  Homo sapiens
  4v74-assembly1_AG  TM=1.494E-01  e=4.440E+00  Escherichia coli K-12